Protein AF-F5VGA5-F1 (afdb_monomer_lite)

Secondary structure (DSSP, 8-state):
-HHHHHTTBSEEEEE--TT--HHHHHHHH-B-SSSBTEEETTTSPPSPSSTT---EEEE---TTS--B-PPP------------------HHHHHHHHHHH--TTT--HHHHHHHHHHHHHHH-GGGGTT-HHHHHHHHTTTS-B-----GGGBPTT--HHHHHHHHHHH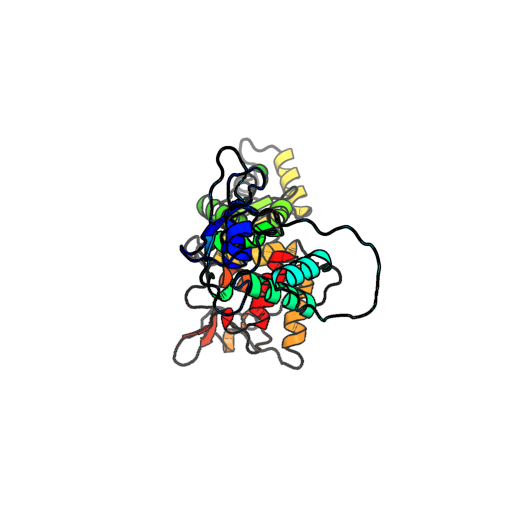TTSBHHHHHTTSSSEEEEEE-SS--EEESS-B-TTS-B---TTTEETTEEPTT--HHHHHHHHHHHHTT-EEEEEE-SS-TTHHHHHHHHHHHHH-HHHHHHHHHHHHHHTTT---EEHHHHSTTS---TT-EE--TT-S-GGGGB--SS--SHHHHHHHHHHS-TT-EEEEESSSEEEE-GGG-HHHHHHHHHHHHH-

Organism: NCBI:txid1029822

pLDDT: mean 89.36, std 14.08, range [27.09, 98.88]

Sequence (369 aa):
MNSLKRNGYDFCKWYKEPSACHDCALIGNQDNGWGKGIYKVKDVPTIPVHPNCRCAVGAYWVDKKNNLYETPNYNEQSEESGRVKKVQENNTAKLNRLFNSLNIKTAKVDDIIELGNAFNKEYNIRDNLEDKSYISNALSKYRDVGEDILEKSWAKGSNRQIKNDLKQAFSHYPKEWSEYLDDEYMLAGKDKDRGFYMRWYATPNGNTKTPTWLVRGNRLREGVTMDQYNKFGEDLHNGKYNSVYSTGKRKTTVWHEIGHFVEEHNKDTLRISKEFVSRRTKGEREVRLNEIFPGFGYKDNDVTLKDDFISPYIGKQYSDASEVLSIGLESIFEPGEGQLKSISKEYNFVKITEDEEYFNLILGILLKG

Foldseek 3Di:
DVVCLVVFFQKKFKAADPPHDPVSVCCQQDDPPQHGRMDGPVPRDDPPPDPPGPIDMGGDDGPPDDGGDDDDDPDDDDDDDDDDDPPPQDLVNQLVVLLVPDDLLPDALVSLLSNLVSLCVVLVLVVVFQVLVSQLVSLVVQAPAAAFQDPVQADPPADPLQSVLRRVLRRSAGPVLSCLSVQAHEHHAEDQPDKAKDLADADNVRDDDDDPCQDDPPHGDPPHDPVNVVVNVVCRVVSRYMYIYDNSPDSLRSQLRSQQSSCLSDVSLQVSLVSVLCVQLPPADWDFPCVFVPPPPGDRPQIASQGQAQASQQRTDDPRGGSLQSLLRSLRNVVDQADFHGDDVHTDHDGNVVVSSSNSSNSSVSNHD

Structure (mmCIF, N/CA/C/O backbone):
data_AF-F5VGA5-F1
#
_entry.id   AF-F5VGA5-F1
#
loop_
_atom_site.group_PDB
_atom_site.id
_atom_site.type_symbol
_atom_site.label_atom_id
_atom_site.label_alt_id
_atom_site.label_comp_id
_atom_site.label_asym_id
_atom_site.label_entity_id
_atom_site.label_seq_id
_atom_site.pdbx_PDB_ins_code
_atom_site.Cartn_x
_atom_site.Cartn_y
_atom_site.Cartn_z
_atom_site.occupancy
_atom_site.B_iso_or_equiv
_atom_site.auth_seq_id
_atom_site.auth_comp_id
_atom_site.auth_asym_id
_atom_site.auth_atom_id
_atom_site.pdbx_PDB_model_num
ATOM 1 N N . MET A 1 1 ? -13.212 28.436 29.522 1.00 69.81 1 MET A N 1
ATOM 2 C CA . MET A 1 1 ? -11.854 28.624 28.947 1.00 69.81 1 MET A CA 1
ATOM 3 C C . MET A 1 1 ? -11.493 27.604 27.878 1.00 69.81 1 MET A C 1
ATOM 5 O O . MET A 1 1 ? -10.856 27.989 26.911 1.00 69.81 1 MET A O 1
ATOM 9 N N . ASN A 1 2 ? -11.924 26.340 27.987 1.00 68.12 2 ASN A N 1
ATOM 10 C CA . ASN A 1 2 ? -11.598 25.296 27.001 1.00 68.12 2 ASN A CA 1
ATOM 11 C C . ASN A 1 2 ? -11.986 25.645 25.553 1.00 68.12 2 ASN A C 1
ATOM 13 O O . ASN A 1 2 ? -11.272 25.261 24.639 1.00 68.12 2 ASN A O 1
ATOM 17 N N . SER A 1 3 ? -13.063 26.415 25.344 1.00 73.00 3 SER A N 1
ATOM 18 C CA . SER A 1 3 ? -13.423 26.927 24.013 1.00 73.00 3 SER A CA 1
ATOM 19 C C . SER A 1 3 ? -12.360 27.881 23.443 1.00 73.00 3 SER A C 1
ATOM 21 O O . SER A 1 3 ? -11.989 27.756 22.285 1.00 73.00 3 SER A O 1
ATOM 23 N N . LEU A 1 4 ? -11.790 28.777 24.257 1.00 79.81 4 LEU A N 1
ATOM 24 C CA . LEU A 1 4 ? -10.742 29.706 23.811 1.00 79.81 4 LEU A CA 1
ATOM 25 C C . LEU A 1 4 ? -9.443 28.967 23.472 1.00 79.81 4 LEU A C 1
ATOM 27 O O . LEU A 1 4 ? -8.867 29.217 22.419 1.00 79.81 4 LEU A O 1
ATOM 31 N N . LYS A 1 5 ? -9.054 27.989 24.305 1.00 77.38 5 LYS A N 1
ATOM 32 C CA . LYS A 1 5 ? -7.893 27.118 24.046 1.00 77.38 5 LYS A CA 1
ATOM 33 C C . LYS A 1 5 ? -8.068 26.290 22.770 1.00 77.38 5 LYS A C 1
ATOM 35 O O . LYS A 1 5 ? -7.152 26.214 21.965 1.00 77.38 5 LYS A O 1
ATOM 40 N N . ARG A 1 6 ? -9.257 25.708 22.560 1.00 71.25 6 ARG A N 1
ATOM 41 C CA . ARG A 1 6 ? -9.591 24.926 21.355 1.00 71.25 6 ARG A CA 1
ATOM 42 C C . ARG A 1 6 ? -9.527 25.763 20.079 1.00 71.25 6 ARG A C 1
ATOM 44 O O . ARG A 1 6 ? -9.135 25.247 19.045 1.00 71.25 6 ARG A O 1
ATOM 51 N N . ASN A 1 7 ? -9.896 27.039 20.166 1.00 73.12 7 ASN A N 1
ATOM 52 C CA . ASN A 1 7 ? -9.818 27.981 19.051 1.00 73.12 7 ASN A CA 1
ATOM 53 C C . ASN A 1 7 ? -8.461 28.712 18.974 1.00 73.12 7 ASN A C 1
ATOM 55 O O . ASN A 1 7 ? -8.329 29.673 18.226 1.00 73.12 7 ASN A O 1
ATOM 59 N N . GLY A 1 8 ? -7.460 28.273 19.746 1.00 81.12 8 GLY A N 1
ATOM 60 C CA . GLY A 1 8 ? -6.080 28.741 19.637 1.00 81.12 8 GLY A CA 1
ATOM 61 C C . GLY A 1 8 ? -5.767 30.100 20.264 1.00 81.12 8 GLY A C 1
ATOM 62 O O . GLY A 1 8 ? -4.688 30.610 20.005 1.00 81.12 8 GLY A O 1
ATOM 63 N N . TYR A 1 9 ? -6.631 30.694 21.091 1.00 84.38 9 TYR A N 1
ATOM 64 C CA . TYR A 1 9 ? -6.360 32.004 21.708 1.00 84.38 9 TYR A CA 1
ATOM 65 C C . TYR A 1 9 ? -5.541 31.884 23.008 1.00 84.38 9 TYR A C 1
ATOM 67 O O . TYR A 1 9 ? -5.962 31.191 23.936 1.00 84.38 9 TYR A O 1
ATOM 75 N N . ASP A 1 10 ? -4.413 32.601 23.111 1.00 88.44 10 ASP A N 1
ATOM 76 C CA . ASP A 1 10 ? -3.596 32.710 24.339 1.00 88.44 10 ASP A CA 1
ATOM 77 C C . ASP A 1 10 ? -4.092 33.812 25.279 1.00 88.44 10 ASP A C 1
ATOM 79 O O . ASP A 1 10 ? -3.916 33.703 26.490 1.00 88.44 10 ASP A O 1
ATOM 83 N N . PHE A 1 11 ? -4.764 34.844 24.756 1.00 91.31 11 PHE A N 1
ATOM 84 C CA . PHE A 1 11 ? -5.272 35.974 25.538 1.00 91.31 11 PHE A CA 1
ATOM 85 C C . PHE A 1 11 ? -6.797 36.058 25.546 1.00 91.31 11 PHE A C 1
ATOM 87 O O . PHE A 1 11 ? -7.498 35.712 24.592 1.00 91.31 11 PHE A O 1
ATOM 94 N N . CYS A 1 12 ? -7.320 36.554 26.661 1.00 92.00 12 CYS A N 1
ATOM 95 C CA . CYS A 1 12 ? -8.739 36.786 26.858 1.00 92.00 12 CYS A CA 1
ATOM 96 C C . CYS A 1 12 ? -8.985 38.039 27.697 1.00 92.00 12 CYS A C 1
ATOM 98 O O . CYS A 1 12 ? -8.113 38.483 28.448 1.00 92.00 12 CYS A O 1
ATOM 100 N N . LYS A 1 13 ? -10.185 38.606 27.564 1.00 93.50 13 LYS A N 1
ATOM 101 C CA . LYS A 1 13 ? -10.625 39.775 28.322 1.00 93.50 13 LYS A CA 1
ATOM 102 C C . LYS A 1 13 ? -11.820 39.437 29.195 1.00 93.50 13 LYS A C 1
ATOM 104 O O . LYS A 1 13 ? -12.773 38.798 28.746 1.00 93.50 13 LYS A O 1
ATOM 109 N N . TRP A 1 14 ? -11.754 39.904 30.434 1.00 93.12 14 TRP A N 1
ATOM 110 C CA . TRP A 1 14 ? -12.836 39.864 31.398 1.00 93.12 14 TRP A CA 1
ATOM 111 C C . TRP A 1 14 ? -13.812 41.016 31.157 1.00 93.12 14 TRP A C 1
ATOM 113 O O . TRP A 1 14 ? -13.453 42.193 31.233 1.00 93.12 14 TRP A O 1
ATOM 123 N N . TYR A 1 15 ? -15.069 40.673 30.909 1.00 91.06 15 TYR A N 1
ATOM 124 C CA . TYR A 1 15 ? -16.178 41.605 30.774 1.00 91.06 15 TYR A CA 1
ATOM 125 C C . TYR A 1 15 ? -17.013 41.545 32.048 1.00 91.06 15 TYR A C 1
ATOM 127 O O . TYR A 1 15 ? -17.774 40.601 32.272 1.00 91.06 15 TYR A O 1
ATOM 135 N N . LYS A 1 16 ? -16.839 42.557 32.900 1.00 88.19 16 LYS A N 1
ATOM 136 C CA . LYS A 1 16 ? -17.641 42.721 34.113 1.00 88.19 16 LYS A CA 1
ATOM 137 C C . LYS A 1 16 ? -19.013 43.296 33.769 1.00 88.19 16 LYS A C 1
ATOM 139 O O . LYS A 1 16 ? -19.119 44.178 32.917 1.00 88.19 16 LYS A O 1
ATOM 144 N N . GLU A 1 17 ? -20.051 42.818 34.443 1.00 83.00 17 GLU A N 1
ATOM 145 C CA . GLU A 1 17 ? -21.368 43.450 34.354 1.00 83.00 17 GLU A CA 1
ATOM 146 C C . GLU A 1 17 ? -21.352 44.845 35.020 1.00 83.00 17 GLU A C 1
ATOM 148 O O . GLU A 1 17 ? -20.508 45.098 35.887 1.00 83.00 17 GLU A O 1
ATOM 153 N N . PRO A 1 18 ? -22.260 45.770 34.653 1.00 79.25 18 PRO A N 1
ATOM 154 C CA . PRO A 1 18 ? -22.270 47.130 35.204 1.00 79.25 18 PRO A CA 1
ATOM 155 C C . PRO A 1 18 ? -22.357 47.196 36.737 1.00 79.25 18 PRO A C 1
ATOM 157 O O . PRO A 1 18 ? -21.743 48.067 37.346 1.00 79.25 18 PRO A O 1
ATOM 160 N N . SER A 1 19 ? -23.075 46.258 37.359 1.00 83.00 19 SER A N 1
ATOM 161 C CA . SER A 1 19 ? -23.244 46.134 38.812 1.00 83.00 19 SER A CA 1
ATOM 162 C C . SER A 1 19 ? -22.371 45.032 39.423 1.00 83.00 19 SER A C 1
ATOM 164 O O . SER A 1 19 ? -22.775 44.408 40.404 1.00 83.00 19 SER A O 1
ATOM 166 N N . ALA A 1 20 ? -21.216 44.736 38.818 1.00 83.88 20 ALA A N 1
ATOM 167 C CA . ALA A 1 20 ? -20.336 43.671 39.288 1.00 83.88 20 ALA A CA 1
ATOM 168 C C . ALA A 1 20 ? -20.007 43.832 40.780 1.00 83.88 20 ALA A C 1
ATOM 170 O O . ALA A 1 20 ? -19.732 44.938 41.253 1.00 83.88 20 ALA A O 1
ATOM 171 N N . CYS A 1 21 ? -20.010 42.713 41.508 1.00 86.31 21 CYS A N 1
ATOM 172 C CA . CYS A 1 21 ? -19.594 42.685 42.907 1.00 86.31 21 CYS A CA 1
ATOM 173 C C . CYS A 1 21 ? -18.140 43.158 43.058 1.00 86.31 21 CYS A C 1
ATOM 175 O O . CYS A 1 21 ? -17.390 43.233 42.079 1.00 86.31 21 CYS A O 1
ATOM 177 N N . HIS A 1 22 ? -17.729 43.435 44.296 1.00 85.25 22 HIS A N 1
ATOM 178 C CA . HIS A 1 22 ? -16.374 43.895 44.593 1.00 85.25 22 HIS A CA 1
ATOM 179 C C . HIS A 1 22 ? -15.299 42.986 43.966 1.00 85.25 22 HIS A C 1
ATOM 181 O O . HIS A 1 22 ? -14.430 43.478 43.250 1.00 85.25 22 HIS A O 1
ATOM 187 N N . ASP A 1 23 ? -15.430 41.666 44.111 1.00 83.94 23 ASP A N 1
ATOM 188 C CA . ASP A 1 23 ? -14.446 40.697 43.614 1.00 83.94 23 ASP A CA 1
ATOM 189 C C . ASP A 1 23 ? -14.368 40.667 42.079 1.00 83.94 23 ASP A C 1
ATOM 191 O O . ASP A 1 23 ? -13.286 40.731 41.493 1.00 83.94 23 ASP A O 1
ATOM 195 N N . CYS A 1 24 ? -15.514 40.653 41.391 1.00 88.31 24 CYS A N 1
ATOM 196 C CA . CYS A 1 24 ? -15.556 40.702 39.926 1.00 88.31 24 CYS A CA 1
ATOM 197 C C . CYS A 1 24 ? -15.063 42.048 39.376 1.00 88.31 24 CYS A C 1
ATOM 199 O O . CYS A 1 24 ? -14.487 42.104 38.284 1.00 88.31 24 CYS A O 1
ATOM 201 N N . ALA A 1 25 ? -15.282 43.139 40.114 1.00 87.38 25 ALA A N 1
ATOM 202 C CA . ALA A 1 25 ? -14.761 44.450 39.764 1.00 87.38 25 ALA A CA 1
ATOM 203 C C . ALA A 1 25 ? -13.235 44.507 39.911 1.00 87.38 25 ALA A C 1
ATOM 205 O O . ALA A 1 25 ? -12.591 45.117 39.055 1.00 87.38 25 ALA A O 1
ATOM 206 N N . LEU A 1 26 ? -12.660 43.855 40.929 1.00 86.94 26 LEU A N 1
ATOM 207 C CA . LEU A 1 26 ? -11.209 43.722 41.083 1.00 86.94 26 LEU A CA 1
ATOM 208 C C . LEU A 1 26 ? -10.601 42.966 39.897 1.00 86.94 26 LEU A C 1
ATOM 210 O O . LEU A 1 26 ? -9.703 43.499 39.250 1.00 86.94 26 LEU A O 1
ATOM 214 N N . ILE A 1 27 ? -11.158 41.806 39.533 1.00 89.38 27 ILE A N 1
ATOM 215 C CA . ILE A 1 27 ? -10.699 41.005 38.382 1.00 89.38 27 ILE A CA 1
ATOM 216 C C . ILE A 1 27 ? -10.791 41.817 37.078 1.00 89.38 27 ILE A C 1
ATOM 218 O O . ILE A 1 27 ? -9.830 41.933 36.322 1.00 89.38 27 ILE A O 1
ATOM 222 N N . GLY A 1 28 ? -11.936 42.451 36.812 1.00 88.31 28 GLY A N 1
ATOM 223 C CA . GLY A 1 28 ? -12.126 43.227 35.582 1.00 88.31 28 GLY A CA 1
ATOM 224 C C . GLY A 1 28 ? -11.276 44.501 35.488 1.00 88.31 28 GLY A C 1
ATOM 225 O O . GLY A 1 28 ? -11.096 45.028 34.391 1.00 88.31 28 GLY A O 1
ATOM 226 N N . ASN A 1 29 ? -10.774 45.019 36.613 1.00 88.06 29 ASN A N 1
ATOM 227 C CA . ASN A 1 29 ? -9.953 46.232 36.659 1.00 88.06 29 ASN A CA 1
ATOM 228 C C . ASN A 1 29 ? -8.453 45.955 36.805 1.00 88.06 29 ASN A C 1
ATOM 230 O O . ASN A 1 29 ? -7.665 46.884 36.611 1.00 88.06 29 ASN A O 1
ATOM 234 N N . GLN A 1 30 ? -8.065 44.728 37.152 1.00 87.94 30 GLN A N 1
ATOM 235 C CA . GLN A 1 30 ? -6.672 44.340 37.318 1.00 87.94 30 GLN A CA 1
ATOM 236 C C . GLN A 1 30 ? -5.923 44.475 35.990 1.00 87.94 30 GLN A C 1
ATOM 238 O O . GLN A 1 30 ? -6.395 44.017 34.951 1.00 87.94 30 GLN A O 1
ATOM 243 N N . ASP A 1 31 ? -4.754 45.109 36.022 1.00 89.25 31 ASP A N 1
ATOM 244 C CA . ASP A 1 31 ? -3.855 45.179 34.874 1.00 89.25 31 ASP A CA 1
ATOM 245 C C . ASP A 1 31 ? -2.692 44.210 35.087 1.00 89.25 31 ASP A C 1
ATOM 247 O O . ASP A 1 31 ? -1.883 44.388 35.996 1.00 89.25 31 ASP A O 1
ATOM 251 N N . ASN A 1 32 ? -2.628 43.173 34.254 1.00 82.06 32 ASN A N 1
ATOM 252 C CA . ASN A 1 32 ? -1.577 42.154 34.302 1.00 82.06 32 ASN A CA 1
ATOM 253 C C . ASN A 1 32 ? -0.410 42.466 33.347 1.00 82.06 32 ASN A C 1
ATOM 255 O O . ASN A 1 32 ? 0.352 41.571 32.989 1.00 82.06 32 ASN A O 1
ATOM 259 N N . GLY A 1 33 ? -0.285 43.718 32.893 1.00 83.81 33 GLY A N 1
ATOM 260 C CA . GLY A 1 33 ? 0.738 44.155 31.937 1.00 83.81 33 GLY A CA 1
ATOM 261 C C . GLY A 1 33 ? 0.290 44.105 30.472 1.00 83.81 33 GLY A C 1
ATOM 262 O O . GLY A 1 33 ? 1.088 44.386 29.578 1.00 83.81 33 GLY A O 1
ATOM 263 N N . TRP A 1 34 ? -0.980 43.774 30.221 1.00 87.88 34 TRP A N 1
ATOM 264 C CA . TRP A 1 34 ? -1.597 43.750 28.885 1.00 87.88 34 TRP A CA 1
ATOM 265 C C . TRP A 1 34 ? -2.829 44.655 28.785 1.00 87.88 34 TRP A C 1
ATOM 267 O O . TRP A 1 34 ? -3.490 44.671 27.749 1.00 87.88 34 TRP A O 1
ATOM 277 N N . GLY A 1 35 ? -3.127 45.416 29.842 1.00 88.44 35 GLY A N 1
ATOM 278 C CA . GLY A 1 35 ? -4.301 46.267 29.975 1.00 88.44 35 GLY A CA 1
ATOM 279 C C . GLY A 1 35 ? -5.332 45.703 30.954 1.00 88.44 35 GLY A C 1
ATOM 280 O O . GLY A 1 35 ? -5.322 44.527 31.327 1.00 88.44 35 GLY A O 1
ATOM 281 N N . LYS A 1 36 ? -6.257 46.572 31.373 1.00 89.88 36 LYS A N 1
ATOM 282 C CA . LYS A 1 36 ? -7.272 46.255 32.388 1.00 89.88 36 LYS A CA 1
ATOM 283 C C . LYS A 1 36 ? -8.166 45.085 31.970 1.00 89.88 36 LYS A C 1
ATOM 285 O O . LYS A 1 36 ? -8.811 45.129 30.916 1.00 89.88 36 LYS A O 1
ATOM 290 N N . GLY A 1 37 ? -8.226 44.076 32.833 1.00 89.75 37 GLY A N 1
ATOM 291 C CA . GLY A 1 37 ? -9.044 42.881 32.677 1.00 89.75 37 GLY A CA 1
ATOM 292 C C . GLY A 1 37 ? -8.537 41.918 31.605 1.00 89.75 37 GLY A C 1
ATOM 293 O O . GLY A 1 37 ? -9.310 41.070 31.165 1.00 89.75 37 GLY A O 1
ATOM 294 N N . ILE A 1 38 ? -7.289 42.049 31.142 1.00 92.38 38 ILE A N 1
ATOM 295 C CA . ILE A 1 38 ? -6.700 41.165 30.127 1.00 92.38 38 ILE A CA 1
ATOM 296 C C . ILE A 1 38 ? -5.799 40.133 30.808 1.00 92.38 38 ILE A C 1
ATOM 298 O O . ILE A 1 38 ? -4.945 40.462 31.634 1.00 92.38 38 ILE A O 1
ATOM 302 N N . TYR A 1 39 ? -6.007 38.868 30.454 1.00 91.25 39 TYR A N 1
ATOM 303 C CA . TYR A 1 39 ? -5.352 37.707 31.052 1.00 91.25 39 TYR A CA 1
ATOM 304 C C . TYR A 1 39 ? -4.892 36.741 29.962 1.00 91.25 39 TYR A C 1
ATOM 306 O O . TYR A 1 39 ? -5.543 36.614 28.919 1.00 91.25 39 TYR A O 1
ATOM 314 N N . LYS A 1 40 ? -3.835 35.972 30.239 1.00 89.94 40 LYS A N 1
ATOM 315 C CA . LYS A 1 40 ? -3.619 34.724 29.504 1.00 89.94 40 LYS A CA 1
ATOM 316 C C . LYS A 1 40 ? -4.749 33.744 29.824 1.00 89.94 40 LYS A C 1
ATOM 318 O O . LYS A 1 40 ? -5.204 33.662 30.964 1.00 89.94 40 LYS A O 1
ATOM 323 N N . VAL A 1 41 ? -5.175 32.948 28.846 1.00 87.50 41 VAL A N 1
ATOM 324 C CA . VAL A 1 41 ? -6.298 31.999 28.979 1.00 87.50 41 VAL A CA 1
ATOM 325 C C . VAL A 1 41 ? -6.055 30.948 30.072 1.00 87.50 41 VAL A C 1
ATOM 327 O O . VAL A 1 41 ? -7.009 30.376 30.599 1.00 87.50 41 VAL A O 1
ATOM 330 N N . LYS A 1 42 ? -4.793 30.687 30.432 1.00 83.31 42 LYS A N 1
ATOM 331 C CA . LYS A 1 42 ? -4.428 29.804 31.550 1.00 83.31 42 LYS A CA 1
ATOM 332 C C . LYS A 1 42 ? -4.575 30.441 32.942 1.00 83.31 42 LYS A C 1
ATOM 334 O O . LYS A 1 42 ? -4.779 29.694 33.889 1.00 83.31 42 LYS A O 1
ATOM 339 N N . ASP A 1 43 ? -4.505 31.768 33.041 1.00 85.38 43 ASP A N 1
ATOM 340 C CA . ASP A 1 43 ? -4.401 32.498 34.314 1.00 85.38 43 ASP A CA 1
ATOM 341 C C . ASP A 1 43 ? -5.704 33.237 34.681 1.00 85.38 43 ASP A C 1
ATOM 343 O O . ASP A 1 43 ? -5.844 33.755 35.787 1.00 85.38 43 ASP A O 1
ATOM 347 N N . VAL A 1 44 ? -6.672 33.308 33.759 1.00 88.50 44 VAL A N 1
ATOM 348 C CA . VAL A 1 44 ? -7.964 33.966 33.999 1.00 88.50 44 VAL A CA 1
ATOM 349 C C . VAL A 1 44 ? -8.820 33.186 35.018 1.00 88.50 44 VAL A C 1
ATOM 351 O O . VAL A 1 44 ? -8.920 31.960 34.922 1.00 88.50 44 VAL A O 1
ATOM 354 N N . PRO A 1 45 ? -9.496 33.862 35.970 1.00 86.31 45 PRO A N 1
ATOM 355 C CA . PRO A 1 45 ? -10.418 33.212 36.904 1.00 86.31 45 PRO A CA 1
ATOM 356 C C . PRO A 1 45 ? -11.593 32.509 36.213 1.00 86.31 45 PRO A C 1
ATOM 358 O O . PRO A 1 45 ? -12.087 32.952 35.175 1.00 86.31 45 PRO A O 1
ATOM 361 N N . THR A 1 46 ? -12.074 31.404 36.791 1.00 83.12 46 THR A N 1
ATOM 362 C CA . THR A 1 46 ? -13.175 30.620 36.200 1.00 83.12 46 THR A CA 1
ATOM 363 C C . THR A 1 46 ? -14.531 31.257 36.475 1.00 83.12 46 THR A C 1
ATOM 365 O O . THR A 1 46 ? -14.823 31.640 37.600 1.00 83.12 46 THR A O 1
ATOM 368 N N . ILE A 1 47 ? -15.364 31.362 35.434 1.00 81.75 47 ILE A N 1
ATOM 369 C CA . ILE A 1 47 ? -16.750 31.833 35.536 1.00 81.75 47 ILE A CA 1
ATOM 370 C C . ILE A 1 47 ? -17.690 30.627 35.693 1.00 81.75 47 ILE A C 1
ATOM 372 O O . ILE A 1 47 ? -17.516 29.652 34.955 1.00 81.75 47 ILE A O 1
ATOM 376 N N . PRO A 1 48 ? -18.702 30.691 36.583 1.00 84.00 48 PRO A N 1
ATOM 377 C CA . PRO A 1 48 ? -19.001 31.803 37.496 1.00 84.00 48 PRO A CA 1
ATOM 378 C C . PRO A 1 48 ? -18.068 31.835 38.724 1.00 84.00 48 PRO A C 1
ATOM 380 O O . PRO A 1 48 ? -17.773 30.791 39.294 1.00 84.00 48 PRO A O 1
ATOM 383 N N . VAL A 1 49 ? -17.641 33.033 39.156 1.00 83.44 49 VAL A N 1
ATOM 384 C CA . VAL A 1 49 ? -16.776 33.218 40.353 1.00 83.44 49 VAL A CA 1
ATOM 385 C C . VAL A 1 49 ? -17.563 33.056 41.655 1.00 83.44 49 VAL A C 1
ATOM 387 O O . VAL A 1 49 ? -17.032 32.613 42.666 1.00 83.44 49 VAL A O 1
ATOM 390 N N . HIS A 1 50 ? -18.849 33.393 41.626 1.00 78.88 50 HIS A N 1
ATOM 391 C CA . HIS A 1 50 ? -19.784 33.248 42.736 1.00 78.88 50 HIS A CA 1
ATOM 392 C C . HIS A 1 50 ? -21.180 32.917 42.187 1.00 78.88 50 HIS A C 1
ATOM 394 O O . HIS A 1 50 ? -21.449 33.167 41.002 1.00 78.88 50 HIS A O 1
ATOM 400 N N . PRO A 1 51 ? -22.099 32.390 43.017 1.00 77.62 51 PRO A N 1
ATOM 401 C CA . PRO A 1 51 ? -23.498 32.233 42.630 1.00 77.62 51 PRO A CA 1
ATOM 402 C C . PRO A 1 51 ? -24.057 33.557 42.080 1.00 77.62 51 PRO A C 1
ATOM 404 O O . PRO A 1 51 ? -23.780 34.626 42.623 1.00 77.62 51 PRO A O 1
ATOM 407 N N . ASN A 1 52 ? -24.799 33.493 40.972 1.00 80.31 52 ASN A N 1
ATOM 408 C CA . ASN A 1 52 ? -25.348 34.639 40.224 1.00 80.31 52 ASN A CA 1
ATOM 409 C C . ASN A 1 52 ? -24.341 35.552 39.491 1.00 80.31 52 ASN A C 1
ATOM 411 O O . ASN A 1 52 ? -24.745 36.605 39.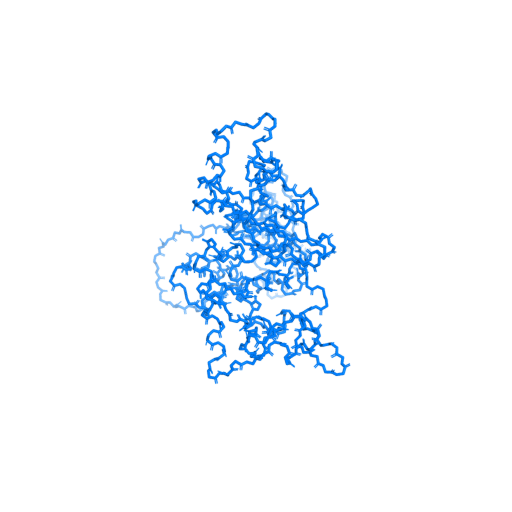004 1.00 80.31 52 ASN A O 1
ATOM 415 N N . CYS A 1 53 ? -23.063 35.177 39.357 1.00 84.25 53 CYS A N 1
ATOM 416 C CA . CYS A 1 53 ? -22.113 35.933 38.532 1.00 84.25 53 CYS A CA 1
ATOM 417 C C . CYS A 1 53 ? -22.544 35.940 37.053 1.00 84.25 53 CYS A C 1
ATOM 419 O O . CYS A 1 53 ? -22.665 34.874 36.444 1.00 84.25 53 CYS A O 1
ATOM 421 N N . ARG A 1 54 ? -22.734 37.130 36.464 1.00 85.38 54 ARG A N 1
ATOM 422 C CA . ARG A 1 54 ? -23.045 37.305 35.028 1.00 85.38 54 ARG A CA 1
ATOM 423 C C . ARG A 1 54 ? -21.902 37.928 34.223 1.00 85.38 54 ARG A C 1
ATOM 425 O O . ARG A 1 54 ? -22.114 38.412 33.114 1.00 85.38 54 ARG A O 1
ATOM 432 N N . CYS A 1 55 ? -20.690 37.936 34.774 1.00 89.06 55 CYS A N 1
ATOM 433 C CA . CYS A 1 55 ? -19.509 38.347 34.021 1.00 89.06 55 CYS A CA 1
ATOM 434 C C . CYS A 1 55 ? -19.222 37.348 32.886 1.00 89.06 55 CYS A C 1
ATOM 436 O O . CYS A 1 55 ? -19.666 36.199 32.924 1.00 89.06 55 CYS A O 1
ATOM 438 N N . ALA A 1 56 ? -18.454 37.774 31.885 1.00 89.69 56 ALA A N 1
ATOM 439 C CA . ALA A 1 56 ? -18.075 36.938 30.749 1.00 89.69 56 ALA A CA 1
ATOM 440 C C . ALA A 1 56 ? -16.575 37.033 30.451 1.00 89.69 56 ALA A C 1
ATOM 442 O O . ALA A 1 56 ? -15.928 38.030 30.763 1.00 89.69 56 ALA A O 1
ATOM 443 N N . VAL A 1 57 ? -16.026 36.002 29.803 1.00 91.75 57 VAL A N 1
ATOM 444 C CA . VAL A 1 57 ? -14.660 36.015 29.260 1.00 91.75 57 VAL A CA 1
ATOM 445 C C . VAL A 1 57 ? -14.730 35.802 27.755 1.00 91.75 57 VAL A C 1
ATOM 447 O O . VAL A 1 57 ? -15.311 34.815 27.301 1.00 91.75 57 VAL A O 1
ATOM 450 N N . GLY A 1 58 ? -14.123 36.709 26.992 1.00 88.88 58 GLY A N 1
ATOM 451 C CA . GLY A 1 58 ? -14.033 36.630 25.532 1.00 88.88 58 GLY A CA 1
ATOM 452 C C . GLY A 1 58 ? -12.589 36.561 25.044 1.00 88.88 58 GLY A C 1
ATOM 453 O O . GLY A 1 58 ? -11.676 36.974 25.760 1.00 88.88 58 GLY A O 1
ATOM 454 N N . ALA A 1 59 ? -12.383 36.044 23.830 1.00 90.88 59 ALA A N 1
ATOM 455 C CA . ALA A 1 59 ? -11.087 36.110 23.153 1.00 90.88 59 ALA A CA 1
ATOM 456 C C . ALA A 1 59 ? -10.633 37.571 23.030 1.00 90.88 59 ALA A C 1
ATOM 458 O O . ALA A 1 59 ? -11.456 38.456 22.785 1.00 90.88 59 ALA A O 1
ATOM 459 N N . TYR A 1 60 ? -9.339 37.827 23.205 1.00 89.94 60 TYR A N 1
ATOM 460 C CA . TYR A 1 60 ? -8.790 39.173 23.080 1.00 89.94 60 TYR A CA 1
ATOM 461 C C . TYR A 1 60 ? -7.466 39.148 22.327 1.00 89.94 60 TYR A C 1
ATOM 463 O O . TYR A 1 60 ? -6.670 38.233 22.509 1.00 89.94 60 TYR A O 1
ATOM 471 N N . TRP A 1 61 ? -7.246 40.159 21.490 1.00 87.19 61 TRP A N 1
ATOM 472 C CA . TRP A 1 61 ? -6.024 40.310 20.711 1.00 87.19 61 TRP A CA 1
ATOM 473 C C . TRP A 1 61 ? -5.129 41.371 21.343 1.00 87.19 61 TRP A C 1
ATOM 475 O O . TRP A 1 61 ? -5.563 42.503 21.558 1.00 87.19 61 TRP A O 1
ATOM 485 N N . VAL A 1 62 ? -3.884 41.006 21.646 1.00 86.12 62 VAL A N 1
ATOM 486 C CA . VAL A 1 62 ? -2.865 41.926 22.156 1.00 86.12 62 VAL A CA 1
ATOM 487 C C . VAL A 1 62 ? -1.878 42.235 21.037 1.00 86.12 62 VAL A C 1
ATOM 489 O O . VAL A 1 62 ? -1.214 41.340 20.505 1.00 86.12 62 VAL A O 1
ATOM 492 N N . ASP A 1 63 ? -1.769 43.513 20.681 1.00 80.44 63 ASP A N 1
ATOM 493 C CA . ASP A 1 63 ? -0.862 43.964 19.628 1.00 80.44 63 ASP A CA 1
ATOM 494 C C . ASP A 1 63 ? 0.601 43.663 19.973 1.00 80.44 63 ASP A C 1
ATOM 496 O O . ASP A 1 63 ? 1.041 43.796 21.118 1.00 80.44 63 ASP A O 1
ATOM 500 N N . LYS A 1 64 ? 1.382 43.293 18.949 1.00 79.12 64 LYS A N 1
ATOM 501 C CA . LYS A 1 64 ? 2.827 43.009 19.055 1.00 79.12 64 LYS A CA 1
ATOM 502 C C . LYS A 1 64 ? 3.178 41.852 20.014 1.00 79.12 64 LYS A C 1
ATOM 504 O O . LYS A 1 64 ? 4.294 41.804 20.537 1.00 79.12 64 LYS A O 1
ATOM 509 N N . LYS A 1 65 ? 2.253 40.911 20.245 1.00 79.06 65 LYS A N 1
ATOM 510 C CA . LYS A 1 65 ? 2.460 39.668 21.017 1.00 79.06 65 LYS A CA 1
ATOM 511 C C . LYS A 1 65 ? 2.015 38.434 20.223 1.00 79.06 65 LYS A C 1
ATOM 513 O O . LYS A 1 65 ? 1.208 38.548 19.305 1.00 79.06 65 LYS A O 1
ATOM 518 N N . ASN A 1 66 ? 2.542 37.257 20.584 1.00 72.62 66 ASN A N 1
ATOM 519 C CA . ASN A 1 66 ? 2.012 35.987 20.086 1.00 72.62 66 ASN A CA 1
ATOM 520 C C . ASN A 1 66 ? 0.668 35.716 20.777 1.00 72.62 66 ASN A C 1
ATOM 522 O O . ASN A 1 66 ? 0.630 35.596 21.997 1.00 72.62 66 ASN A O 1
ATOM 526 N N . ASN A 1 67 ? -0.419 35.669 20.008 1.00 80.94 67 ASN A N 1
ATOM 527 C CA . ASN A 1 67 ? -1.776 35.460 20.519 1.00 80.94 67 ASN A CA 1
ATOM 528 C C . ASN A 1 67 ? -2.219 33.990 20.437 1.00 80.94 67 ASN A C 1
ATOM 530 O O . ASN A 1 67 ? -3.371 33.699 20.759 1.00 80.94 67 ASN A O 1
ATOM 534 N N . LEU A 1 68 ? -1.332 33.086 20.002 1.00 77.44 68 LEU A N 1
ATOM 535 C CA . LEU A 1 68 ? -1.612 31.661 19.850 1.00 77.44 68 LEU A CA 1
ATOM 536 C C . LEU A 1 68 ? -1.283 30.880 21.126 1.00 77.44 68 LEU A C 1
ATOM 538 O O . LEU A 1 68 ? -0.213 31.053 21.705 1.00 77.44 68 LEU A O 1
ATOM 542 N N . TYR A 1 69 ? -2.207 30.026 21.569 1.00 67.12 69 TYR A N 1
ATOM 543 C CA . TYR A 1 69 ? -2.035 29.217 22.780 1.00 67.12 69 TYR A CA 1
ATOM 544 C C . TYR A 1 69 ? -0.980 28.119 22.569 1.00 67.12 69 TYR A C 1
ATOM 546 O O . TYR A 1 69 ? -1.233 27.132 21.880 1.00 67.12 69 TYR A O 1
ATOM 554 N N . GLU A 1 70 ? 0.190 28.274 23.187 1.00 56.53 70 GLU A N 1
ATOM 555 C CA . GLU A 1 70 ? 1.264 27.273 23.194 1.00 56.53 70 GLU A CA 1
ATOM 556 C C . GLU A 1 70 ? 1.018 26.248 24.319 1.00 56.53 70 GLU A C 1
ATOM 558 O O . GLU A 1 70 ? 0.914 26.604 25.496 1.00 56.53 70 GLU A O 1
ATOM 563 N N . THR A 1 71 ? 0.896 24.959 23.984 1.00 47.84 71 THR A N 1
ATOM 564 C CA . THR A 1 71 ? 0.747 23.888 24.984 1.00 47.84 71 THR A CA 1
ATOM 565 C C . THR A 1 71 ? 2.083 23.631 25.691 1.00 47.84 71 THR A C 1
ATOM 567 O O . THR A 1 71 ? 3.045 23.274 25.009 1.00 47.84 71 THR A O 1
ATOM 570 N N . PRO A 1 72 ? 2.178 23.761 27.031 1.00 36.81 72 PRO A N 1
ATOM 571 C CA . PRO A 1 72 ? 3.424 23.505 27.745 1.00 36.81 72 PRO A CA 1
ATOM 572 C C . PRO A 1 72 ? 3.837 22.031 27.656 1.00 36.81 72 PRO A C 1
ATOM 574 O O . PRO A 1 72 ? 3.044 21.132 27.938 1.00 36.81 72 PRO A O 1
ATOM 577 N N . ASN A 1 73 ? 5.097 21.8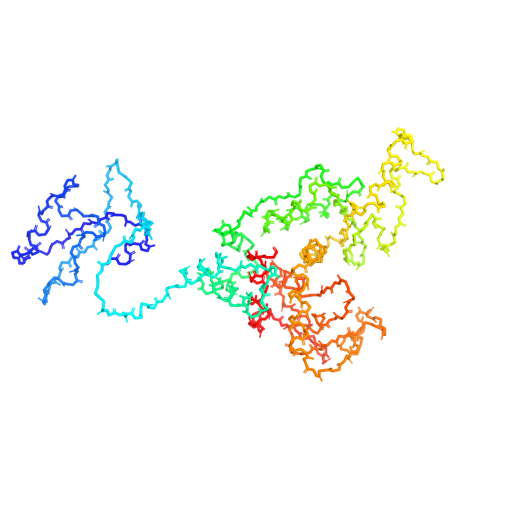17 27.287 1.00 32.34 73 ASN A N 1
ATOM 578 C CA . ASN A 1 73 ? 5.785 20.534 27.238 1.00 32.34 73 ASN A CA 1
ATOM 579 C C . ASN A 1 73 ? 6.050 20.061 28.684 1.00 32.34 73 ASN A C 1
ATOM 581 O O . ASN A 1 73 ? 6.942 20.580 29.351 1.00 32.34 73 ASN A O 1
ATOM 585 N N . TYR A 1 74 ? 5.229 19.150 29.213 1.00 30.69 74 TYR A N 1
ATOM 586 C CA . TYR A 1 74 ? 5.366 18.648 30.587 1.00 30.69 74 TYR A CA 1
ATOM 587 C C . TYR A 1 74 ? 6.411 17.525 30.651 1.00 30.69 74 TYR A C 1
ATOM 589 O O . TYR A 1 74 ? 6.071 16.347 30.665 1.00 30.69 74 TYR A O 1
ATOM 597 N N . ASN A 1 75 ? 7.682 17.912 30.723 1.00 32.72 75 ASN A N 1
ATOM 598 C CA . ASN A 1 75 ? 8.757 17.090 31.272 1.00 32.72 75 ASN A CA 1
ATOM 599 C C . ASN A 1 75 ? 9.404 17.871 32.419 1.00 32.72 75 ASN A C 1
ATOM 601 O O . ASN A 1 75 ? 10.335 18.627 32.186 1.00 32.72 75 ASN A O 1
ATOM 605 N N . GLU A 1 76 ? 8.901 17.695 33.639 1.00 28.97 76 GLU A N 1
ATOM 606 C CA . GLU A 1 76 ? 9.677 17.870 34.873 1.00 28.97 76 GLU A CA 1
ATOM 607 C C . GLU A 1 76 ? 8.913 17.197 36.023 1.00 28.97 76 GLU A C 1
ATOM 609 O O . GLU A 1 76 ? 7.775 17.543 36.340 1.00 28.97 76 GLU A O 1
ATOM 614 N N . GLN A 1 77 ? 9.521 16.150 36.582 1.00 33.00 77 GLN A N 1
ATOM 615 C CA . GLN A 1 77 ? 9.060 15.456 37.780 1.00 33.00 77 GLN A CA 1
ATOM 616 C C . GLN A 1 77 ? 9.462 16.259 39.021 1.00 33.00 77 GLN A C 1
ATOM 618 O O . GLN A 1 77 ? 10.625 16.630 39.146 1.00 33.00 77 GLN A O 1
ATOM 623 N N . SER A 1 78 ? 8.558 16.396 39.991 1.00 27.09 78 SER A N 1
ATOM 624 C CA . SER A 1 78 ? 8.913 16.215 41.403 1.00 27.09 78 SER A CA 1
ATOM 625 C C . SER A 1 78 ? 7.682 15.904 42.258 1.00 27.09 78 SER A C 1
ATOM 627 O O . SER A 1 78 ? 6.536 16.156 41.889 1.00 27.09 78 SER A O 1
ATOM 629 N N . GLU A 1 79 ? 7.969 15.205 43.346 1.00 34.47 79 GLU A N 1
ATOM 630 C CA . GLU A 1 79 ? 7.128 14.320 44.138 1.00 34.47 79 GLU A CA 1
ATOM 631 C C . GLU A 1 79 ? 6.244 15.072 45.145 1.00 34.47 79 GLU A C 1
ATOM 633 O O . GLU A 1 79 ? 6.736 15.963 45.821 1.00 34.47 79 GLU A O 1
ATOM 638 N N . GLU A 1 80 ? 4.978 14.663 45.315 1.00 28.20 80 GLU A N 1
ATOM 639 C CA . GLU A 1 80 ? 4.397 14.375 46.641 1.00 28.20 80 GLU A CA 1
ATOM 640 C C . GLU A 1 80 ? 2.950 13.846 46.562 1.00 28.20 80 GLU A C 1
ATOM 642 O O . GLU A 1 80 ? 2.091 14.363 45.853 1.00 28.20 80 GLU A O 1
ATOM 647 N N . SER A 1 81 ? 2.685 12.837 47.398 1.00 29.98 81 SER A N 1
ATOM 648 C CA . SER A 1 81 ? 1.384 12.474 47.977 1.00 29.98 81 SER A CA 1
ATOM 649 C C . SER A 1 81 ? 0.256 11.960 47.057 1.00 29.98 81 SER A C 1
ATOM 651 O O . SER A 1 81 ? -0.650 12.664 46.616 1.00 29.98 81 SER A O 1
ATOM 653 N N . GLY A 1 82 ? 0.233 10.633 46.896 1.00 38.72 82 GLY A N 1
ATOM 654 C CA . GLY A 1 82 ? -0.877 9.818 47.407 1.00 38.72 82 GLY A CA 1
ATOM 655 C C . GLY A 1 82 ? -2.315 10.222 47.058 1.00 38.72 82 GLY A C 1
ATOM 656 O O . GLY A 1 82 ? -3.098 10.526 47.953 1.00 38.72 82 GLY A O 1
ATOM 657 N N . ARG A 1 83 ? -2.703 10.112 45.781 1.00 30.30 83 ARG A N 1
ATOM 658 C CA . ARG A 1 83 ? -4.038 9.666 45.315 1.00 30.30 83 ARG A CA 1
ATOM 659 C C . ARG A 1 83 ? -4.027 9.622 43.789 1.00 30.30 83 ARG A C 1
ATOM 661 O O . ARG A 1 83 ? -4.151 10.651 43.132 1.00 30.30 83 ARG A O 1
ATOM 668 N N . VAL A 1 84 ? -3.901 8.423 43.216 1.00 29.77 84 VAL A N 1
ATOM 669 C CA . VAL A 1 84 ? -4.023 8.212 41.765 1.00 29.77 84 VAL A CA 1
ATOM 670 C C . VAL A 1 84 ? -5.466 8.516 41.356 1.00 29.77 84 VAL A C 1
ATOM 672 O O . VAL A 1 84 ? -6.346 7.657 41.408 1.00 29.77 84 VAL A O 1
ATOM 675 N N . LYS A 1 85 ? -5.735 9.762 40.959 1.00 32.62 85 LYS A N 1
ATOM 676 C CA . LYS A 1 85 ? -6.889 10.063 40.114 1.00 32.62 85 LYS A CA 1
ATOM 677 C C . LYS A 1 85 ? -6.609 9.371 38.782 1.00 32.62 85 LYS A C 1
ATOM 679 O O . LYS A 1 85 ? -5.634 9.717 38.123 1.00 32.62 85 LYS A O 1
ATOM 684 N N . LYS A 1 86 ? -7.434 8.393 38.386 1.00 31.48 86 LYS A N 1
ATOM 685 C CA . LYS A 1 86 ? -7.487 7.924 36.992 1.00 31.48 86 LYS A CA 1
ATOM 686 C C . LYS A 1 86 ? -7.894 9.123 36.137 1.00 31.48 86 LYS A C 1
ATOM 688 O O . LYS A 1 86 ? -9.079 9.396 35.966 1.00 31.48 86 LYS A O 1
ATOM 693 N N . VAL A 1 87 ? -6.912 9.891 35.682 1.00 42.91 87 VAL A N 1
ATOM 694 C CA . VAL A 1 87 ? -7.113 10.893 34.643 1.00 42.91 87 VAL A CA 1
ATOM 695 C C . VAL A 1 87 ? -7.473 10.098 33.397 1.00 42.91 87 VAL A C 1
ATOM 697 O O . VAL A 1 87 ? -6.724 9.217 32.983 1.00 42.91 87 VAL A O 1
ATOM 700 N N . GLN A 1 88 ? -8.666 10.340 32.863 1.00 46.41 88 GLN A N 1
ATOM 701 C CA . GLN A 1 88 ? -9.091 9.763 31.598 1.00 46.41 88 GLN A CA 1
ATOM 702 C C . GLN A 1 88 ? -8.111 10.254 30.525 1.00 46.41 88 GLN A C 1
ATOM 704 O O . GLN A 1 88 ? -8.054 11.452 30.247 1.00 46.41 88 GLN A O 1
ATOM 709 N N . GLU A 1 89 ? -7.277 9.346 30.012 1.00 62.53 89 GLU A N 1
ATOM 710 C CA . GLU A 1 89 ? -6.305 9.629 28.952 1.00 62.53 89 GLU A CA 1
ATOM 711 C C . GLU A 1 89 ? -7.073 10.211 27.756 1.00 62.53 89 GLU A C 1
ATOM 713 O O . GLU A 1 89 ? -8.036 9.602 27.284 1.00 62.53 89 GLU A O 1
ATOM 718 N N . ASN A 1 90 ? -6.715 11.420 27.310 1.00 81.62 90 ASN A N 1
ATOM 719 C CA . ASN A 1 90 ? -7.308 11.974 26.094 1.00 81.62 90 ASN A CA 1
ATOM 720 C C . ASN A 1 90 ? -6.760 11.217 24.866 1.00 81.62 90 ASN A C 1
ATOM 722 O O . ASN A 1 90 ? -5.675 10.635 24.922 1.00 81.62 90 ASN A O 1
ATOM 726 N N . ASN A 1 91 ? -7.524 11.190 23.770 1.00 82.62 91 ASN A N 1
ATOM 727 C CA . ASN A 1 91 ? -7.194 10.379 22.590 1.00 82.62 91 ASN A CA 1
ATOM 728 C C . ASN A 1 91 ? -5.796 10.700 22.037 1.00 82.62 91 ASN A C 1
ATOM 730 O O . ASN A 1 91 ? -5.026 9.777 21.776 1.00 82.62 91 ASN A O 1
ATOM 734 N N . THR A 1 92 ? -5.432 11.984 21.971 1.00 87.88 92 THR A N 1
ATOM 735 C CA . THR A 1 92 ? -4.105 12.447 21.551 1.00 87.88 92 THR A CA 1
ATOM 736 C C . THR A 1 92 ? -2.976 11.868 22.413 1.00 87.88 92 THR A C 1
ATOM 738 O O . THR A 1 92 ? -1.988 11.372 21.877 1.00 87.88 92 THR A O 1
ATOM 741 N N . ALA A 1 93 ? -3.100 11.890 23.746 1.00 88.75 93 ALA A N 1
ATOM 742 C CA . ALA A 1 93 ? -2.080 11.347 24.646 1.00 88.75 93 ALA A CA 1
ATOM 743 C C . ALA A 1 93 ? -1.944 9.830 24.484 1.00 88.75 93 ALA A C 1
ATOM 745 O O . ALA A 1 93 ? -0.820 9.331 24.399 1.00 88.75 93 ALA A O 1
ATOM 746 N N . LYS A 1 94 ? -3.074 9.117 24.359 1.00 91.12 94 LYS A N 1
ATOM 747 C CA . LYS A 1 94 ? -3.079 7.672 24.100 1.00 91.12 94 LYS A CA 1
ATOM 748 C C . LYS A 1 94 ? -2.365 7.342 22.796 1.00 91.12 94 LYS A C 1
ATOM 750 O O . LYS A 1 94 ? -1.498 6.472 22.776 1.00 91.12 94 LYS A O 1
ATOM 755 N N . LEU A 1 95 ? -2.717 8.043 21.724 1.00 95.38 95 LEU A N 1
ATOM 756 C CA . LEU A 1 95 ? -2.122 7.858 20.409 1.00 95.38 95 LEU A CA 1
ATOM 757 C C . LEU A 1 95 ? -0.615 8.128 20.430 1.00 95.38 95 LEU A C 1
ATOM 759 O O . LEU A 1 95 ? 0.155 7.281 19.991 1.00 95.38 95 LEU A O 1
ATOM 763 N N . ASN A 1 96 ? -0.184 9.254 21.004 1.00 95.19 96 ASN A N 1
ATOM 764 C CA . ASN A 1 96 ? 1.236 9.597 21.103 1.00 95.19 96 ASN A CA 1
ATOM 765 C C . ASN A 1 96 ? 2.012 8.556 21.920 1.00 95.19 96 ASN A C 1
ATOM 767 O O . ASN A 1 96 ? 3.110 8.157 21.533 1.00 95.19 96 ASN A O 1
ATOM 771 N N . ARG A 1 97 ? 1.440 8.077 23.032 1.00 95.19 97 ARG A N 1
ATOM 772 C CA . ARG A 1 97 ? 2.040 7.015 23.846 1.00 95.19 97 ARG A CA 1
ATOM 773 C C . ARG A 1 97 ? 2.201 5.727 23.045 1.00 95.19 97 ARG A C 1
ATOM 775 O O . ARG A 1 97 ? 3.306 5.195 23.005 1.00 95.19 97 ARG A O 1
ATOM 782 N N . LEU A 1 98 ? 1.128 5.249 22.410 1.00 96.25 98 LEU A N 1
ATOM 783 C CA . LEU A 1 98 ? 1.154 4.040 21.584 1.00 96.25 98 LEU A CA 1
ATOM 784 C C . LEU A 1 98 ? 2.171 4.173 20.452 1.00 96.25 98 LEU A C 1
ATOM 786 O O . LEU A 1 98 ? 3.024 3.302 20.306 1.00 96.25 98 LEU A O 1
ATOM 790 N N . PHE A 1 99 ? 2.143 5.288 19.719 1.00 96.88 99 PHE A N 1
ATOM 791 C CA . PHE A 1 99 ? 3.070 5.551 18.626 1.00 96.88 99 PHE A CA 1
ATOM 792 C C . PHE A 1 99 ? 4.527 5.522 19.106 1.00 96.88 99 PHE A C 1
ATOM 794 O O . PHE A 1 99 ? 5.358 4.847 18.506 1.00 96.88 99 PHE A O 1
ATOM 801 N N . ASN A 1 100 ? 4.849 6.188 20.214 1.00 95.75 100 ASN A N 1
ATOM 802 C CA . ASN A 1 100 ? 6.221 6.226 20.723 1.00 95.75 100 ASN A CA 1
ATOM 803 C C . ASN A 1 100 ? 6.690 4.883 21.306 1.00 95.75 100 ASN A C 1
ATOM 805 O O . ASN A 1 100 ? 7.866 4.551 21.184 1.00 95.75 100 ASN A O 1
ATOM 809 N N . SER A 1 101 ? 5.802 4.100 21.928 1.00 94.12 101 SER A N 1
ATOM 810 C CA . SER A 1 101 ? 6.175 2.805 22.518 1.00 94.12 101 SER A CA 1
ATOM 811 C C . SER A 1 101 ? 6.232 1.649 21.519 1.00 94.12 101 SER A C 1
ATOM 813 O O . SER A 1 101 ? 6.908 0.655 21.781 1.00 94.12 101 SER A O 1
ATOM 815 N N . LEU A 1 102 ? 5.499 1.736 20.405 1.00 96.44 102 LEU A N 1
ATOM 816 C CA . LEU A 1 102 ? 5.324 0.605 19.501 1.00 96.44 102 LEU A CA 1
ATOM 817 C C . LEU A 1 102 ? 6.542 0.438 18.587 1.00 96.44 102 LEU A C 1
ATOM 819 O O . LEU A 1 102 ? 6.911 1.339 17.827 1.00 96.44 102 LEU A O 1
ATOM 823 N N . ASN A 1 103 ? 7.118 -0.763 18.630 1.00 96.31 103 ASN A N 1
ATOM 824 C CA . ASN A 1 103 ? 8.149 -1.231 17.712 1.00 96.31 103 ASN A CA 1
ATOM 825 C C . ASN A 1 103 ? 7.562 -2.325 16.813 1.00 96.31 103 ASN A C 1
ATOM 827 O O . ASN A 1 103 ? 7.256 -3.416 17.296 1.00 96.31 103 ASN A O 1
ATOM 831 N N . ILE A 1 104 ? 7.435 -2.048 15.511 1.00 95.44 104 ILE A N 1
ATOM 832 C CA . ILE A 1 104 ? 6.791 -2.966 14.562 1.00 95.44 104 ILE A CA 1
ATOM 833 C C . ILE A 1 104 ? 7.485 -4.333 14.479 1.00 95.44 104 ILE A C 1
ATOM 835 O O . ILE A 1 104 ? 6.812 -5.340 14.290 1.00 95.44 104 ILE A O 1
ATOM 839 N N . LYS A 1 105 ? 8.798 -4.409 14.733 1.00 96.69 105 LYS A N 1
ATOM 840 C CA . LYS A 1 105 ? 9.572 -5.666 14.715 1.00 96.69 105 LYS A CA 1
ATOM 841 C C . LYS A 1 105 ? 9.065 -6.704 15.712 1.00 96.69 105 LYS A C 1
ATOM 843 O O . LYS A 1 105 ? 9.188 -7.903 15.490 1.00 96.69 105 LYS A O 1
ATOM 848 N N . THR A 1 106 ? 8.518 -6.239 16.832 1.00 96.75 106 THR A N 1
ATOM 849 C CA . THR A 1 106 ? 8.052 -7.088 17.938 1.00 96.75 106 THR A CA 1
ATOM 850 C C . THR A 1 106 ? 6.558 -6.943 18.209 1.00 96.75 106 THR A C 1
ATOM 852 O O . THR A 1 106 ? 6.033 -7.640 19.073 1.00 96.75 106 THR A O 1
ATOM 855 N N . ALA A 1 107 ? 5.884 -6.021 17.518 1.00 96.69 107 ALA A N 1
ATOM 856 C CA . ALA A 1 107 ? 4.466 -5.763 17.699 1.00 96.69 107 ALA A CA 1
ATOM 857 C C . ALA A 1 107 ? 3.627 -6.959 17.247 1.00 96.69 107 ALA A C 1
ATOM 859 O O . ALA A 1 107 ? 3.940 -7.626 16.250 1.00 96.69 107 ALA A O 1
ATOM 860 N N . LYS A 1 108 ? 2.537 -7.190 17.976 1.00 97.88 108 LYS A N 1
ATOM 861 C CA . LYS A 1 108 ? 1.463 -8.095 17.581 1.00 97.88 108 LYS A CA 1
ATOM 862 C C . LYS A 1 108 ? 0.456 -7.348 16.715 1.00 97.88 108 LYS A C 1
ATOM 864 O O . LYS A 1 108 ? 0.336 -6.127 16.786 1.00 97.88 108 LYS A O 1
ATOM 869 N N . VAL A 1 109 ? -0.334 -8.110 15.967 1.00 98.19 109 VAL A N 1
ATOM 870 C CA . VAL A 1 109 ? -1.461 -7.598 15.173 1.00 98.19 109 VAL A CA 1
ATOM 871 C C . VAL A 1 109 ? -2.381 -6.685 16.000 1.00 98.19 109 VAL A C 1
ATOM 873 O O . VAL A 1 109 ? -2.704 -5.585 15.559 1.00 98.19 109 VAL A O 1
ATOM 876 N N . ASP A 1 110 ? -2.733 -7.093 17.224 1.00 98.25 110 ASP A N 1
ATOM 877 C CA . ASP A 1 110 ? -3.621 -6.316 18.101 1.00 98.25 110 ASP A CA 1
ATOM 878 C C . ASP A 1 110 ? -3.012 -4.964 18.527 1.00 98.25 110 ASP A C 1
ATOM 880 O O . ASP A 1 110 ? -3.747 -3.987 18.665 1.00 98.25 110 ASP A O 1
ATOM 884 N N . ASP A 1 111 ? -1.682 -4.871 18.672 1.00 98.19 111 ASP A N 1
ATOM 885 C CA . ASP A 1 111 ? -0.999 -3.613 19.016 1.00 98.19 111 ASP A CA 1
ATOM 886 C C . ASP A 1 111 ? -1.114 -2.599 17.861 1.00 98.19 111 ASP A C 1
ATOM 888 O O . ASP A 1 111 ? -1.350 -1.407 18.074 1.00 98.19 111 ASP A O 1
ATOM 892 N N . ILE A 1 112 ? -0.983 -3.083 16.619 1.00 98.69 112 ILE A N 1
ATOM 893 C CA . ILE A 1 112 ? -1.119 -2.274 15.398 1.00 98.69 112 ILE A CA 1
ATOM 894 C C . ILE A 1 112 ? -2.570 -1.811 15.217 1.00 98.69 112 ILE A C 1
ATOM 896 O O . ILE A 1 112 ? -2.808 -0.634 14.942 1.00 98.69 112 ILE A O 1
ATOM 900 N N . ILE A 1 113 ? -3.545 -2.699 15.440 1.00 98.75 113 ILE A N 1
ATOM 901 C CA . ILE A 1 113 ? -4.976 -2.355 15.417 1.00 98.75 113 ILE A CA 1
ATOM 902 C C . ILE A 1 113 ? -5.300 -1.318 16.500 1.00 98.75 113 ILE A C 1
ATOM 904 O O . ILE A 1 113 ? -6.036 -0.363 16.239 1.00 98.75 113 ILE A O 1
ATOM 908 N N . GLU A 1 114 ? -4.755 -1.459 17.715 1.00 98.25 114 GLU A N 1
ATOM 909 C CA . GLU A 1 114 ? -4.979 -0.485 18.788 1.00 98.25 114 GLU A CA 1
ATOM 910 C C . GLU A 1 114 ? -4.425 0.897 18.415 1.00 98.25 114 GLU A C 1
ATOM 912 O O . GLU A 1 114 ? -5.111 1.907 18.621 1.00 98.25 114 GLU A O 1
ATOM 917 N N . LEU A 1 115 ? -3.225 0.945 17.828 1.00 98.62 115 LEU A N 1
ATOM 918 C CA . LEU A 1 115 ? -2.626 2.178 17.322 1.00 98.62 115 LEU A CA 1
ATOM 919 C C . LEU A 1 115 ? -3.514 2.837 16.257 1.00 98.62 115 LEU A C 1
ATOM 921 O O . LEU A 1 115 ? -3.830 4.024 16.375 1.00 98.62 115 LEU A O 1
ATOM 925 N N . GLY A 1 116 ? -3.964 2.080 15.256 1.00 98.50 116 GLY A N 1
ATOM 926 C CA . GLY A 1 116 ? -4.819 2.616 14.198 1.00 98.50 116 GLY A CA 1
ATOM 927 C C . GLY A 1 116 ? -6.201 3.052 14.687 1.00 98.50 116 GLY A C 1
ATOM 928 O O . GLY A 1 116 ? -6.700 4.087 14.256 1.00 98.50 116 GLY A O 1
ATOM 929 N N . ASN A 1 117 ? -6.784 2.360 15.669 1.00 98.44 117 ASN A N 1
ATOM 930 C CA . ASN A 1 117 ? -8.026 2.787 16.323 1.00 98.44 117 ASN A CA 1
ATOM 931 C C . ASN A 1 117 ? -7.845 4.109 17.083 1.00 98.44 117 ASN A C 1
ATOM 933 O O . ASN A 1 117 ? -8.709 4.986 17.028 1.00 98.44 117 ASN A O 1
ATOM 937 N N . ALA A 1 118 ? -6.722 4.280 17.790 1.00 97.88 118 ALA A N 1
ATOM 938 C CA . ALA A 1 118 ? -6.405 5.544 18.450 1.00 97.88 118 ALA A CA 1
ATOM 939 C C . ALA A 1 118 ? -6.228 6.682 17.429 1.00 97.88 118 ALA A C 1
ATOM 941 O O . ALA A 1 118 ? -6.750 7.775 17.645 1.00 97.88 118 ALA A O 1
ATOM 942 N N . PHE A 1 119 ? -5.575 6.404 16.298 1.00 98.25 119 PHE A N 1
ATOM 943 C CA . PHE A 1 119 ? -5.426 7.347 15.189 1.00 98.25 119 PHE A CA 1
ATOM 944 C C . PHE A 1 119 ? -6.772 7.738 14.580 1.00 98.25 119 PHE A C 1
ATOM 946 O O . PHE A 1 119 ? -7.089 8.923 14.481 1.00 98.25 119 PHE A O 1
ATOM 953 N N . ASN A 1 120 ? -7.613 6.755 14.265 1.00 97.75 120 ASN A N 1
ATOM 954 C CA . ASN A 1 120 ? -8.946 6.997 13.735 1.00 97.75 120 ASN A CA 1
ATOM 955 C C . ASN A 1 120 ? -9.811 7.823 14.697 1.00 97.75 120 ASN A C 1
ATOM 957 O O . ASN A 1 120 ? -10.515 8.722 14.262 1.00 97.75 120 ASN A O 1
ATOM 961 N N . LYS A 1 121 ? -9.748 7.574 16.009 1.00 95.31 121 LYS A N 1
ATOM 962 C CA . LYS A 1 121 ? -10.515 8.347 17.005 1.00 95.31 121 LYS A CA 1
ATOM 963 C C . LYS A 1 121 ? -10.051 9.790 17.160 1.00 95.31 121 LYS A C 1
ATOM 965 O O . LYS A 1 121 ? -10.862 10.641 17.516 1.00 95.31 121 LYS A O 1
ATOM 970 N N . GLU A 1 122 ? -8.764 10.053 16.961 1.00 95.31 122 GLU A N 1
ATOM 971 C CA . GLU A 1 122 ? -8.207 11.404 17.045 1.00 95.31 122 GLU A CA 1
ATOM 972 C C . GLU A 1 122 ? -8.522 12.223 15.788 1.00 95.31 122 GLU A C 1
ATOM 974 O O . GLU A 1 122 ? -8.910 13.385 15.887 1.00 95.31 122 GLU A O 1
ATOM 979 N N . TYR A 1 123 ? -8.384 11.607 14.613 1.00 95.25 123 TYR A N 1
ATOM 980 C CA . TYR A 1 123 ? -8.474 12.294 13.321 1.00 95.25 123 TYR A CA 1
ATOM 981 C C . TYR A 1 123 ? -9.756 12.002 12.546 1.00 95.25 123 TYR A C 1
ATOM 983 O O . TYR A 1 123 ? -9.936 12.513 11.454 1.00 95.25 123 TYR A O 1
ATOM 991 N N . ASN A 1 124 ? -10.655 11.177 13.071 1.00 95.06 124 ASN A N 1
ATOM 992 C CA . ASN A 1 124 ? -11.887 10.773 12.397 1.00 95.06 124 ASN A CA 1
ATOM 993 C C . ASN A 1 124 ? -11.670 10.343 10.930 1.00 95.06 124 ASN A C 1
ATOM 995 O O . ASN A 1 124 ? -12.368 10.798 10.021 1.00 95.06 124 ASN A O 1
ATOM 999 N N . ILE A 1 125 ? -10.665 9.493 10.688 1.00 97.00 125 ILE A N 1
ATOM 1000 C CA . ILE A 1 125 ? -10.282 9.072 9.329 1.00 97.00 125 ILE A CA 1
ATOM 1001 C C . ILE A 1 125 ? -11.446 8.370 8.623 1.00 97.00 125 ILE A C 1
ATOM 1003 O O . ILE A 1 125 ? -11.622 8.542 7.422 1.00 97.00 125 ILE A O 1
ATOM 1007 N N . ARG A 1 126 ? -12.283 7.641 9.374 1.00 96.44 126 ARG A N 1
ATOM 1008 C CA . ARG A 1 126 ? -13.500 6.978 8.875 1.00 96.44 126 ARG A CA 1
ATOM 1009 C C . ARG A 1 126 ? -14.385 7.899 8.029 1.00 96.44 126 ARG A C 1
ATOM 1011 O O . ARG A 1 126 ? -14.891 7.464 6.999 1.00 96.44 126 ARG A O 1
ATOM 1018 N N . ASP A 1 127 ? -14.564 9.144 8.461 1.00 93.94 127 ASP A N 1
ATOM 1019 C CA . ASP A 1 127 ? -15.455 10.104 7.798 1.00 93.94 127 ASP A CA 1
ATOM 1020 C C . ASP A 1 127 ? -14.721 10.972 6.761 1.00 93.94 127 ASP A C 1
ATOM 1022 O O . ASP A 1 127 ? -15.349 11.772 6.073 1.00 93.94 127 ASP A O 1
ATOM 1026 N N . ASN A 1 128 ? -13.401 10.806 6.637 1.00 95.50 128 ASN A N 1
ATOM 1027 C CA . ASN A 1 128 ? -12.533 11.543 5.716 1.00 95.50 128 ASN A CA 1
ATOM 1028 C C . ASN A 1 128 ? -11.781 10.596 4.761 1.00 95.50 128 ASN A C 1
ATOM 1030 O O . ASN A 1 128 ? -10.684 10.915 4.302 1.00 95.50 128 ASN A O 1
ATOM 1034 N N . LEU A 1 129 ? -12.348 9.417 4.469 1.00 94.50 129 LEU A N 1
ATOM 1035 C CA . LEU A 1 129 ? -11.838 8.550 3.402 1.00 94.50 129 LEU A CA 1
ATOM 1036 C C . LEU A 1 129 ? -11.833 9.300 2.066 1.00 94.50 129 LEU A C 1
ATOM 1038 O O . LEU A 1 129 ? -12.616 10.227 1.874 1.00 94.50 129 LEU A O 1
ATOM 1042 N N . GLU A 1 130 ? -10.963 8.891 1.141 1.00 94.19 130 GLU A N 1
ATOM 1043 C CA . GLU A 1 130 ? -10.710 9.562 -0.146 1.00 94.19 130 GLU A CA 1
ATOM 1044 C C . GLU A 1 130 ? -10.035 10.944 -0.054 1.00 94.19 130 GLU A C 1
ATOM 1046 O O . GLU A 1 130 ? -9.336 11.323 -1.000 1.00 94.19 130 GLU A O 1
ATOM 1051 N N . ASP A 1 131 ? -10.163 11.683 1.057 1.00 96.69 131 ASP A N 1
ATOM 1052 C CA . ASP A 1 131 ? -9.457 12.955 1.264 1.00 96.69 131 ASP A CA 1
ATOM 1053 C C . ASP A 1 131 ? -7.974 12.707 1.575 1.00 96.69 131 ASP A C 1
ATOM 1055 O O . ASP A 1 131 ? -7.496 12.723 2.713 1.00 96.69 131 ASP A O 1
ATOM 1059 N N . LYS A 1 132 ? -7.226 12.467 0.497 1.00 94.69 132 LYS A N 1
ATOM 1060 C CA . LYS A 1 132 ? -5.797 12.147 0.520 1.00 94.69 132 LYS A CA 1
ATOM 1061 C C . LYS A 1 132 ? -4.998 13.209 1.268 1.00 94.69 132 LYS A C 1
ATOM 1063 O O . LYS A 1 132 ? -4.089 12.866 2.020 1.00 94.69 132 LYS A O 1
ATOM 1068 N N . SER A 1 133 ? -5.342 14.485 1.091 1.00 93.81 133 SER A N 1
ATOM 1069 C CA . SER A 1 133 ? -4.669 15.610 1.744 1.00 93.81 133 SER A CA 1
ATOM 1070 C C . SER A 1 133 ? -4.943 15.625 3.242 1.00 93.81 133 SER A C 1
ATOM 1072 O O . SER A 1 133 ? -4.012 15.799 4.026 1.00 93.81 133 SER A O 1
ATOM 1074 N N . TYR A 1 134 ? -6.192 15.404 3.657 1.00 96.50 134 TYR A N 1
ATOM 1075 C CA . TYR A 1 134 ? -6.544 15.295 5.070 1.00 96.50 134 TYR A CA 1
ATOM 1076 C C . TYR A 1 134 ? -5.788 14.151 5.752 1.00 96.50 134 TYR A C 1
ATOM 1078 O O . TYR A 1 134 ? -5.142 14.364 6.780 1.00 96.50 134 TYR A O 1
ATOM 1086 N N . ILE A 1 135 ? -5.804 12.961 5.146 1.00 96.81 135 ILE A N 1
ATOM 1087 C CA . ILE A 1 135 ? -5.117 11.775 5.674 1.00 96.81 135 ILE A CA 1
ATOM 1088 C C . ILE A 1 135 ? -3.604 12.023 5.743 1.00 96.81 135 ILE A C 1
ATOM 1090 O O . ILE A 1 135 ? -2.991 11.772 6.780 1.00 96.81 135 ILE A O 1
ATOM 1094 N N . SER A 1 136 ? -3.013 12.599 4.692 1.00 95.19 136 SER A N 1
ATOM 1095 C CA . SER A 1 136 ? -1.584 12.956 4.660 1.00 95.19 136 SER A CA 1
ATOM 1096 C C . SER A 1 136 ? -1.219 13.948 5.768 1.00 95.19 136 SER A C 1
ATOM 1098 O O . SER A 1 136 ? -0.211 13.770 6.443 1.00 95.19 136 SER A O 1
ATOM 1100 N N . ASN A 1 137 ? -2.058 14.960 6.009 1.00 94.81 137 ASN A N 1
ATOM 1101 C CA . ASN A 1 137 ? -1.856 15.955 7.068 1.00 94.81 137 ASN A CA 1
ATOM 1102 C C . ASN A 1 137 ? -2.032 15.379 8.482 1.00 94.81 137 ASN A C 1
ATOM 1104 O O . ASN A 1 137 ? -1.452 15.888 9.441 1.00 94.81 137 ASN A O 1
ATOM 1108 N N . ALA A 1 138 ? -2.860 14.347 8.642 1.00 95.94 138 ALA A N 1
ATOM 1109 C CA . ALA A 1 138 ? -2.978 13.625 9.903 1.00 95.94 138 ALA A CA 1
ATOM 1110 C C . ALA A 1 138 ? -1.734 12.757 10.155 1.00 95.94 138 ALA A C 1
ATOM 1112 O O . ALA A 1 138 ? -1.185 12.774 11.259 1.00 95.94 138 ALA A O 1
ATOM 1113 N N . LEU A 1 139 ? -1.257 12.049 9.124 1.00 96.75 139 LEU A N 1
ATOM 1114 C CA . LEU A 1 139 ? -0.040 11.233 9.177 1.00 96.75 139 LEU A CA 1
ATOM 1115 C C . LEU A 1 139 ? 1.221 12.081 9.395 1.00 96.75 139 LEU A C 1
ATOM 1117 O O . LEU A 1 139 ? 2.095 11.671 10.160 1.00 96.75 139 LEU A O 1
ATOM 1121 N N . SER A 1 140 ? 1.288 13.281 8.806 1.00 96.06 140 SER A N 1
ATOM 1122 C CA . SER A 1 140 ? 2.462 14.165 8.876 1.00 96.06 140 SER A CA 1
ATOM 1123 C C . SER A 1 140 ? 2.806 14.651 10.287 1.00 96.06 140 SER A C 1
ATOM 1125 O O . SER A 1 140 ? 3.895 15.163 10.531 1.00 96.06 140 SER A O 1
ATOM 1127 N N . LYS A 1 141 ? 1.897 14.471 11.253 1.00 95.25 141 LYS A N 1
ATOM 1128 C CA . LYS A 1 141 ? 2.169 14.751 12.671 1.00 95.25 141 LYS A CA 1
ATOM 1129 C C . LYS A 1 141 ? 3.010 13.671 13.357 1.00 95.25 141 LYS A C 1
ATOM 1131 O O . LYS A 1 141 ? 3.454 13.888 14.482 1.00 95.25 141 LYS A O 1
ATOM 1136 N N . TYR A 1 142 ? 3.183 12.521 12.709 1.00 96.00 142 TYR A N 1
ATOM 1137 C CA . TYR A 1 142 ? 3.844 11.336 13.259 1.00 96.00 142 TYR A CA 1
ATOM 1138 C C . TYR A 1 142 ? 4.990 10.828 12.385 1.00 96.00 142 TYR A C 1
ATOM 1140 O O . TYR A 1 142 ? 5.949 10.270 12.914 1.00 96.00 142 TYR A O 1
ATOM 1148 N N . ARG A 1 143 ? 4.896 11.005 11.065 1.00 95.12 143 ARG A N 1
ATOM 1149 C CA . ARG A 1 143 ? 5.917 10.611 10.086 1.00 95.12 143 ARG A CA 1
ATOM 1150 C C . ARG A 1 143 ? 6.148 11.738 9.097 1.00 95.12 143 ARG A C 1
ATOM 1152 O O . ARG A 1 143 ? 5.247 12.533 8.857 1.00 95.12 143 ARG A O 1
ATOM 1159 N N . ASP A 1 144 ? 7.306 11.745 8.455 1.00 94.62 144 ASP A N 1
ATOM 1160 C CA . ASP A 1 144 ? 7.496 12.567 7.265 1.00 94.62 144 ASP A CA 1
ATOM 1161 C C . ASP A 1 144 ? 6.617 12.021 6.129 1.00 94.62 144 ASP A C 1
ATOM 1163 O O . ASP A 1 144 ? 6.603 10.820 5.855 1.00 94.62 144 ASP A O 1
ATOM 1167 N N . VAL A 1 145 ? 5.849 12.901 5.488 1.00 93.25 145 VAL A N 1
ATOM 1168 C CA . VAL A 1 145 ? 4.898 12.604 4.401 1.00 93.25 145 VAL A CA 1
ATOM 1169 C C . VAL A 1 145 ? 5.057 13.692 3.342 1.00 93.25 145 VAL A C 1
ATOM 1171 O O . VAL A 1 145 ? 5.376 14.831 3.686 1.00 93.25 145 VAL A O 1
ATOM 1174 N N . GLY A 1 146 ? 4.799 13.383 2.071 1.00 75.44 146 GLY A N 1
ATOM 1175 C CA . GLY A 1 146 ? 4.724 14.417 1.029 1.00 75.44 146 GLY A CA 1
ATOM 1176 C C . GLY A 1 146 ? 5.833 14.401 -0.014 1.00 75.44 146 GLY A C 1
ATOM 1177 O O . GLY A 1 146 ? 5.805 15.236 -0.916 1.00 75.44 146 GLY A O 1
ATOM 1178 N N . GLU A 1 147 ? 6.794 13.481 0.075 1.00 81.19 147 GLU A N 1
ATOM 1179 C CA . GLU A 1 147 ? 7.836 13.328 -0.945 1.00 81.19 147 GLU A CA 1
ATOM 1180 C C . GLU A 1 147 ? 7.458 12.253 -1.973 1.00 81.19 147 GLU A C 1
ATOM 1182 O O . GLU A 1 147 ? 6.897 11.210 -1.639 1.00 81.19 147 GLU A O 1
ATOM 1187 N N . ASP A 1 148 ? 7.725 12.542 -3.251 1.00 84.62 148 ASP A N 1
ATOM 1188 C CA . ASP A 1 148 ? 7.512 11.606 -4.355 1.00 84.62 148 ASP A CA 1
ATOM 1189 C C . ASP A 1 148 ? 8.790 10.808 -4.670 1.00 84.62 148 ASP A C 1
ATOM 1191 O O . ASP A 1 148 ? 9.846 10.994 -4.067 1.00 84.62 148 ASP A O 1
ATOM 1195 N N . ILE A 1 149 ? 8.710 9.894 -5.641 1.00 91.38 149 ILE A N 1
ATOM 1196 C CA . ILE A 1 149 ? 9.890 9.153 -6.095 1.00 91.38 149 ILE A CA 1
ATOM 1197 C C . ILE A 1 149 ? 10.858 10.102 -6.816 1.00 91.38 149 ILE A C 1
ATOM 1199 O O . ILE A 1 149 ? 10.546 10.625 -7.902 1.00 91.38 149 ILE A O 1
ATOM 1203 N N . LEU A 1 150 ? 12.074 10.195 -6.267 1.00 91.69 150 LEU A N 1
ATOM 1204 C CA . LEU A 1 150 ? 13.194 10.954 -6.817 1.00 91.69 150 LEU A CA 1
ATOM 1205 C C . LEU A 1 150 ? 13.444 10.622 -8.292 1.00 91.69 150 LEU A C 1
ATOM 1207 O O . LEU A 1 150 ? 13.409 9.468 -8.719 1.00 91.69 150 LEU A O 1
ATOM 1211 N N . GLU A 1 151 ? 13.781 11.641 -9.088 1.00 93.38 151 GLU A N 1
ATOM 1212 C CA . GLU A 1 151 ? 13.993 11.465 -10.531 1.00 93.38 151 GLU A CA 1
ATOM 1213 C C . GLU A 1 151 ? 15.083 10.426 -10.862 1.00 93.38 151 GLU A C 1
ATOM 1215 O O . GLU A 1 151 ? 14.945 9.693 -11.843 1.00 93.38 151 GLU A O 1
ATOM 1220 N N . LYS A 1 152 ? 16.113 10.304 -10.007 1.00 93.31 152 LYS A N 1
ATOM 1221 C CA . LYS A 1 152 ? 17.196 9.308 -10.130 1.00 93.31 152 LYS A CA 1
ATOM 1222 C C . LYS A 1 152 ? 16.714 7.854 -10.019 1.00 93.31 152 LYS A C 1
ATOM 1224 O O . LYS A 1 152 ? 17.329 6.975 -10.618 1.00 93.31 152 LYS A O 1
ATOM 1229 N N . SER A 1 153 ? 15.622 7.611 -9.296 1.00 95.94 153 SER A N 1
ATOM 1230 C CA . SER A 1 153 ? 15.126 6.271 -8.967 1.00 95.94 153 SER A CA 1
ATOM 1231 C C . SER A 1 153 ? 14.188 5.714 -10.039 1.00 95.94 153 SER A C 1
ATOM 1233 O O . SER A 1 153 ? 13.672 4.612 -9.906 1.00 95.94 153 SER A O 1
ATOM 1235 N N . TRP A 1 154 ? 13.952 6.430 -11.143 1.00 96.69 154 TRP A N 1
ATOM 1236 C CA . TRP A 1 154 ? 13.128 5.916 -12.237 1.00 96.69 154 TRP A CA 1
ATOM 1237 C C . TRP A 1 154 ? 13.937 5.066 -13.213 1.00 96.69 154 TRP A C 1
ATOM 1239 O O . TRP A 1 154 ? 14.864 5.538 -13.874 1.00 96.69 154 TRP A O 1
ATOM 1249 N N . ALA A 1 155 ? 13.509 3.821 -13.406 1.00 94.75 155 ALA A N 1
ATOM 1250 C CA . ALA A 1 155 ? 14.052 2.951 -14.432 1.00 94.75 155 ALA A CA 1
ATOM 1251 C C . ALA A 1 155 ? 13.748 3.507 -15.833 1.00 94.75 155 ALA A C 1
ATOM 1253 O O . ALA A 1 155 ? 12.630 3.941 -16.154 1.00 94.75 155 ALA A O 1
ATOM 1254 N N . LYS A 1 156 ? 14.745 3.434 -16.718 1.00 91.50 156 LYS A N 1
ATOM 1255 C CA . LYS A 1 156 ? 14.598 3.829 -18.122 1.00 91.50 156 LYS A CA 1
ATOM 1256 C C . LYS A 1 156 ? 13.552 2.953 -18.824 1.00 91.50 156 LYS A C 1
ATOM 1258 O O . LYS A 1 156 ? 13.535 1.728 -18.683 1.00 91.50 156 LYS A O 1
ATOM 1263 N N . GLY A 1 157 ? 12.696 3.597 -19.617 1.00 88.88 157 GLY A N 1
ATOM 1264 C CA . GLY A 1 157 ? 11.545 2.960 -20.269 1.00 88.88 157 GLY A CA 1
ATOM 1265 C C . GLY A 1 157 ? 10.223 3.113 -19.511 1.00 88.88 157 GLY A C 1
ATOM 1266 O O . GLY A 1 157 ? 9.201 2.656 -20.015 1.00 88.88 157 GLY A O 1
ATOM 1267 N N . SER A 1 158 ? 10.228 3.787 -18.356 1.00 94.88 158 SER A N 1
ATOM 1268 C CA . SER A 1 158 ? 9.013 4.122 -17.610 1.00 94.88 158 SER A CA 1
ATOM 1269 C C . SER A 1 158 ? 8.019 4.940 -18.443 1.00 94.88 158 SER A C 1
ATOM 1271 O O . SER A 1 158 ? 8.373 5.913 -19.113 1.00 94.88 158 SER A O 1
ATOM 1273 N N . ASN A 1 159 ? 6.750 4.553 -18.379 1.00 95.75 159 ASN A N 1
ATOM 1274 C CA . ASN A 1 159 ? 5.634 5.245 -18.992 1.00 95.75 159 ASN A CA 1
ATOM 1275 C C . ASN A 1 159 ? 5.313 6.534 -18.227 1.00 95.75 159 ASN A C 1
ATOM 1277 O O . ASN A 1 159 ? 5.146 6.518 -17.011 1.00 95.75 159 ASN A O 1
ATOM 1281 N N . ARG A 1 160 ? 5.157 7.644 -18.957 1.00 95.31 160 ARG A N 1
ATOM 1282 C CA . ARG A 1 160 ? 4.915 8.970 -18.372 1.00 95.31 160 ARG A CA 1
ATOM 1283 C C . ARG A 1 160 ? 3.637 9.050 -17.532 1.00 95.31 160 ARG A C 1
ATOM 1285 O O . ARG A 1 160 ? 3.673 9.667 -16.478 1.00 95.31 160 ARG A O 1
ATOM 1292 N N . GLN A 1 161 ? 2.533 8.455 -17.992 1.00 95.00 161 GLN A N 1
ATOM 1293 C CA . GLN A 1 161 ? 1.263 8.516 -17.260 1.00 95.00 161 GLN A CA 1
ATOM 1294 C C . GLN A 1 161 ? 1.383 7.766 -15.936 1.00 95.00 161 GLN A C 1
ATOM 1296 O O . GLN A 1 161 ? 1.153 8.345 -14.886 1.00 95.00 161 GLN A O 1
ATOM 1301 N N . ILE A 1 162 ? 1.834 6.511 -15.991 1.00 95.81 162 ILE A N 1
ATOM 1302 C CA . ILE A 1 162 ? 1.928 5.660 -14.799 1.00 95.81 162 ILE A CA 1
ATOM 1303 C C . ILE A 1 162 ? 2.963 6.212 -13.812 1.00 95.81 162 ILE A C 1
ATOM 1305 O O . ILE A 1 162 ? 2.750 6.172 -12.607 1.00 95.81 162 ILE A O 1
ATOM 1309 N N . LYS A 1 163 ? 4.054 6.807 -14.314 1.00 96.00 163 LYS A N 1
ATOM 1310 C CA . LYS A 1 163 ? 5.028 7.534 -13.493 1.00 96.00 163 LYS A CA 1
ATOM 1311 C C . LYS A 1 163 ? 4.377 8.692 -12.726 1.00 96.00 163 LYS A C 1
ATOM 1313 O O . LYS A 1 163 ? 4.656 8.854 -11.544 1.00 96.00 163 LYS A O 1
ATOM 1318 N N . ASN A 1 164 ? 3.516 9.478 -13.372 1.00 95.12 164 ASN A N 1
ATOM 1319 C CA . ASN A 1 164 ? 2.800 10.568 -12.706 1.00 95.12 164 ASN A CA 1
ATOM 1320 C C . ASN A 1 164 ? 1.789 10.046 -11.678 1.00 95.12 164 ASN A C 1
ATOM 1322 O O . ASN A 1 164 ? 1.726 10.588 -10.579 1.00 95.12 164 ASN A O 1
ATOM 1326 N N . ASP A 1 165 ? 1.049 8.986 -12.014 1.00 94.94 165 ASP A N 1
ATOM 1327 C CA . ASP A 1 165 ? 0.076 8.367 -11.105 1.00 94.94 165 ASP A CA 1
ATOM 1328 C C . ASP A 1 165 ? 0.775 7.836 -9.838 1.00 94.94 165 ASP A C 1
ATOM 1330 O O . ASP A 1 165 ? 0.317 8.070 -8.722 1.00 94.94 165 ASP A O 1
ATOM 1334 N N . LEU A 1 166 ? 1.937 7.189 -9.997 1.00 96.44 166 LEU A N 1
ATOM 1335 C CA . LEU A 1 166 ? 2.768 6.733 -8.882 1.00 96.44 166 LEU A CA 1
ATOM 1336 C C . LEU A 1 166 ? 3.309 7.896 -8.051 1.00 96.44 166 LEU A C 1
ATOM 1338 O O . LEU A 1 166 ? 3.188 7.859 -6.834 1.00 96.44 166 LEU A O 1
ATOM 1342 N N . LYS A 1 167 ? 3.873 8.937 -8.677 1.00 95.62 167 LYS A N 1
ATOM 1343 C CA . LYS A 1 167 ? 4.346 10.131 -7.951 1.00 95.62 167 LYS A CA 1
ATOM 1344 C C . LYS A 1 167 ? 3.239 10.743 -7.099 1.00 95.62 167 LYS A C 1
ATOM 1346 O O . LYS A 1 167 ? 3.465 11.050 -5.933 1.00 95.62 167 LYS A O 1
ATOM 1351 N N . GLN A 1 168 ? 2.045 10.874 -7.675 1.00 94.12 168 GLN A N 1
ATOM 1352 C CA . GLN A 1 168 ? 0.884 11.382 -6.959 1.00 94.12 168 GLN A CA 1
ATOM 1353 C C . GLN A 1 168 ? 0.546 10.491 -5.761 1.00 94.12 168 GLN A C 1
ATOM 1355 O O . GLN A 1 168 ? 0.391 11.008 -4.660 1.00 94.12 168 GLN A O 1
ATOM 1360 N N . ALA A 1 169 ? 0.476 9.171 -5.943 1.00 95.38 169 ALA A N 1
ATOM 1361 C CA . ALA A 1 169 ? 0.181 8.255 -4.845 1.00 95.38 169 ALA A CA 1
ATOM 1362 C C . ALA A 1 169 ? 1.254 8.296 -3.738 1.00 95.38 169 ALA A C 1
ATOM 1364 O O . ALA A 1 169 ? 0.912 8.480 -2.573 1.00 95.38 169 ALA A O 1
ATOM 1365 N N . PHE A 1 170 ? 2.544 8.224 -4.090 1.00 96.31 170 PHE A N 1
ATOM 1366 C CA . PHE A 1 170 ? 3.654 8.301 -3.129 1.00 96.31 170 PHE A CA 1
ATOM 1367 C C . PHE A 1 170 ? 3.661 9.603 -2.325 1.00 96.31 170 PHE A C 1
ATOM 1369 O O . PHE A 1 170 ? 3.930 9.562 -1.130 1.00 96.31 170 PHE A O 1
ATOM 1376 N N . SER A 1 171 ? 3.263 10.731 -2.925 1.00 95.38 171 SER A N 1
ATOM 1377 C CA . SER A 1 171 ? 3.182 12.011 -2.207 1.00 95.38 171 SER A CA 1
ATOM 1378 C C . SER A 1 171 ? 2.156 12.036 -1.061 1.00 95.38 171 SER A C 1
ATOM 1380 O O . SER A 1 171 ? 2.141 12.974 -0.272 1.00 95.38 171 SER A O 1
ATOM 1382 N N . HIS A 1 172 ? 1.305 11.016 -0.939 1.00 96.06 172 HIS A N 1
ATOM 1383 C CA . HIS A 1 172 ? 0.342 10.880 0.156 1.00 96.06 172 HIS A CA 1
ATOM 1384 C C . HIS A 1 172 ? 0.748 9.838 1.208 1.00 96.06 172 HIS A C 1
ATOM 1386 O O . HIS A 1 172 ? 0.023 9.624 2.182 1.00 96.06 172 HIS A O 1
ATOM 1392 N N . TYR A 1 173 ? 1.902 9.200 1.024 1.00 96.50 173 TYR A N 1
ATOM 1393 C CA . TYR A 1 173 ? 2.413 8.148 1.889 1.00 96.50 173 TYR A CA 1
ATOM 1394 C C . TYR A 1 173 ? 3.620 8.598 2.712 1.00 96.50 173 TYR A C 1
ATOM 1396 O O . TYR A 1 173 ? 4.214 9.643 2.427 1.00 96.50 173 TYR A O 1
ATOM 1404 N N . PRO A 1 174 ? 3.990 7.821 3.749 1.00 96.62 174 PRO A N 1
ATOM 1405 C CA . PRO A 1 174 ? 5.234 8.037 4.468 1.00 96.62 174 PRO A CA 1
ATOM 1406 C C . PRO A 1 174 ? 6.431 8.113 3.517 1.00 96.62 174 PRO A C 1
ATOM 1408 O O . PRO A 1 174 ? 6.610 7.247 2.659 1.00 96.62 174 PRO A O 1
ATOM 1411 N N . LYS A 1 175 ? 7.273 9.132 3.705 1.00 95.31 175 LYS A N 1
ATOM 1412 C CA . LYS A 1 175 ? 8.481 9.377 2.908 1.00 95.31 175 LYS A CA 1
ATOM 1413 C C . LYS A 1 175 ? 9.387 8.146 2.850 1.00 95.31 175 LYS A C 1
ATOM 1415 O O . LYS A 1 175 ? 9.865 7.797 1.772 1.00 95.31 175 LYS A O 1
ATOM 1420 N N . GLU A 1 176 ? 9.523 7.447 3.975 1.00 94.88 176 GLU A N 1
ATOM 1421 C CA . GLU A 1 176 ? 10.318 6.221 4.130 1.00 94.88 176 GLU A CA 1
ATOM 1422 C C . GLU A 1 176 ? 9.976 5.146 3.083 1.00 94.88 176 GLU A C 1
ATOM 1424 O O . GLU A 1 176 ? 10.843 4.380 2.672 1.00 94.88 176 GLU A O 1
ATOM 1429 N N . TRP A 1 177 ? 8.733 5.097 2.586 1.00 96.06 177 TRP A N 1
ATOM 1430 C CA . TRP A 1 177 ? 8.354 4.142 1.541 1.00 96.06 177 TRP A CA 1
ATOM 1431 C C . TRP A 1 177 ? 8.991 4.478 0.191 1.00 96.06 177 TRP A C 1
ATOM 1433 O O . TRP A 1 177 ? 9.360 3.581 -0.560 1.00 96.06 177 TRP A O 1
ATOM 1443 N N . SER A 1 178 ? 9.149 5.761 -0.134 1.00 94.62 178 SER A N 1
ATOM 1444 C CA . SER A 1 178 ? 9.857 6.179 -1.350 1.00 94.62 178 SER A CA 1
ATOM 1445 C C . SER A 1 178 ? 11.375 5.969 -1.241 1.00 94.62 178 SER A C 1
ATOM 1447 O O . SER A 1 178 ? 12.027 5.688 -2.247 1.00 94.62 178 SER A O 1
ATOM 1449 N N . GLU A 1 179 ? 11.923 6.023 -0.023 1.00 95.00 179 GLU A N 1
ATOM 1450 C CA . GLU A 1 179 ? 13.352 5.835 0.272 1.00 95.00 179 GLU A CA 1
ATOM 1451 C C . GLU A 1 179 ? 13.810 4.379 0.128 1.00 95.00 179 GLU A C 1
ATOM 1453 O O . GLU A 1 179 ? 14.993 4.123 -0.086 1.00 95.00 179 GLU A O 1
ATOM 1458 N N . TYR A 1 180 ? 12.888 3.409 0.103 1.00 94.75 180 TYR A N 1
ATOM 1459 C CA . TYR A 1 180 ? 13.205 2.039 -0.323 1.00 94.75 180 TYR A CA 1
ATOM 1460 C C . TYR A 1 180 ? 13.847 1.986 -1.724 1.00 94.75 180 TYR A C 1
ATOM 1462 O O . TYR A 1 180 ? 14.516 1.013 -2.062 1.00 94.75 180 TYR A O 1
ATOM 1470 N N . LEU A 1 181 ? 13.682 3.044 -2.529 1.00 95.06 181 LEU A N 1
ATOM 1471 C CA . LEU A 1 181 ? 14.283 3.203 -3.851 1.00 95.06 181 LEU A CA 1
ATOM 1472 C C . LEU A 1 181 ? 15.588 4.017 -3.859 1.00 95.06 181 LEU A C 1
ATOM 1474 O O . LEU A 1 181 ? 15.997 4.477 -4.930 1.00 95.06 181 LEU A O 1
ATOM 1478 N N . ASP A 1 182 ? 16.244 4.251 -2.721 1.00 91.12 182 ASP A N 1
ATOM 1479 C CA . ASP A 1 182 ? 17.463 5.072 -2.707 1.00 91.12 182 ASP A CA 1
ATOM 1480 C C . ASP A 1 182 ? 18.621 4.457 -3.505 1.00 91.12 182 ASP A C 1
ATOM 1482 O O . ASP A 1 182 ? 19.343 5.196 -4.188 1.00 91.12 182 ASP A O 1
ATOM 1486 N N . ASP A 1 183 ? 18.709 3.121 -3.481 1.00 90.50 183 ASP A N 1
ATOM 1487 C CA . ASP A 1 183 ? 19.662 2.283 -4.225 1.00 90.50 183 ASP A CA 1
ATOM 1488 C C . ASP A 1 183 ? 18.977 1.313 -5.214 1.00 90.50 183 ASP A C 1
ATOM 1490 O O . ASP A 1 183 ? 19.627 0.443 -5.808 1.00 90.50 183 ASP A O 1
ATOM 1494 N N . GLU A 1 184 ? 17.669 1.474 -5.426 1.00 96.50 184 GLU A N 1
ATOM 1495 C CA . GLU A 1 184 ? 16.858 0.676 -6.349 1.00 96.50 184 GLU A CA 1
ATOM 1496 C C . GLU A 1 184 ? 16.133 1.561 -7.382 1.00 96.50 184 GLU A C 1
ATOM 1498 O O . GLU A 1 184 ? 16.212 2.790 -7.377 1.00 96.50 184 GLU A O 1
ATOM 1503 N N . TYR A 1 185 ? 15.425 0.931 -8.318 1.00 96.81 185 TYR A N 1
ATOM 1504 C CA . TYR A 1 185 ? 14.748 1.599 -9.420 1.00 96.81 185 TYR A CA 1
ATOM 1505 C C . TYR A 1 185 ? 13.282 1.189 -9.523 1.00 96.81 185 TYR A C 1
ATOM 1507 O O . TYR A 1 185 ? 12.962 0.004 -9.527 1.00 96.81 185 TYR A O 1
ATOM 1515 N N . MET A 1 186 ? 12.396 2.159 -9.739 1.00 97.75 186 MET A N 1
ATOM 1516 C CA . MET A 1 186 ? 10.992 1.946 -10.084 1.00 97.75 186 MET A CA 1
ATOM 1517 C C . MET A 1 186 ? 10.783 2.026 -11.602 1.00 97.75 186 MET A C 1
ATOM 1519 O O . MET A 1 186 ? 11.097 3.031 -12.242 1.00 97.75 186 MET A O 1
ATOM 1523 N N . LEU A 1 187 ? 10.215 0.981 -12.197 1.00 97.06 187 LEU A N 1
ATOM 1524 C CA . LEU A 1 187 ? 9.731 0.929 -13.570 1.00 97.06 187 LEU A CA 1
ATOM 1525 C C . LEU A 1 187 ? 8.214 1.134 -13.580 1.00 97.06 187 LEU A C 1
ATOM 1527 O O . LEU A 1 187 ? 7.457 0.262 -13.160 1.00 97.06 187 LEU A O 1
ATOM 1531 N N . ALA A 1 188 ? 7.768 2.258 -14.143 1.00 96.88 188 ALA A N 1
ATOM 1532 C CA . ALA A 1 188 ? 6.351 2.494 -14.407 1.00 96.88 188 ALA A CA 1
ATOM 1533 C C . ALA A 1 188 ? 5.943 1.835 -15.735 1.00 96.88 188 ALA A C 1
ATOM 1535 O O . ALA A 1 188 ? 6.153 2.392 -16.814 1.00 96.88 188 ALA A O 1
ATOM 1536 N N . GLY A 1 189 ? 5.381 0.637 -15.688 1.00 95.00 189 GLY A N 1
ATOM 1537 C CA . GLY A 1 189 ? 4.907 -0.099 -16.854 1.00 95.00 189 GLY A CA 1
ATOM 1538 C C . GLY A 1 189 ? 3.470 0.260 -17.235 1.00 95.00 189 GLY A C 1
ATOM 1539 O O . GLY A 1 189 ? 2.627 0.493 -16.375 1.00 95.00 189 GLY A O 1
ATOM 1540 N N . LYS A 1 190 ? 3.155 0.275 -18.536 1.00 93.62 190 LYS A N 1
ATOM 1541 C CA . LYS A 1 190 ? 1.765 0.364 -19.007 1.00 93.62 190 LYS A CA 1
ATOM 1542 C C . LYS A 1 190 ? 1.346 -0.956 -19.635 1.00 93.62 190 LYS A C 1
ATOM 1544 O O . LYS A 1 190 ? 2.002 -1.419 -20.566 1.00 93.62 190 LYS A O 1
ATOM 1549 N N . ASP A 1 191 ? 0.252 -1.518 -19.144 1.00 91.50 191 ASP A N 1
ATOM 1550 C CA . ASP A 1 191 ? -0.399 -2.699 -19.712 1.00 91.50 191 ASP A CA 1
ATOM 1551 C C . ASP A 1 191 ? -1.815 -2.337 -20.189 1.00 91.50 191 ASP A C 1
ATOM 1553 O O . ASP A 1 191 ? -2.356 -1.299 -19.815 1.00 91.50 191 ASP A O 1
ATOM 1557 N N . LYS A 1 192 ? -2.410 -3.127 -21.082 1.00 86.88 192 LYS A N 1
ATOM 1558 C CA . LYS A 1 192 ? -3.759 -2.840 -21.604 1.00 86.88 192 LYS A CA 1
ATOM 1559 C C . LYS A 1 192 ? -4.881 -3.440 -20.756 1.00 86.88 192 LYS A C 1
ATOM 1561 O O . LYS A 1 192 ? -5.992 -2.907 -20.800 1.00 86.88 192 LYS A O 1
ATOM 1566 N N . ASP A 1 193 ? -4.582 -4.485 -19.991 1.00 85.31 193 ASP A N 1
ATOM 1567 C CA . ASP A 1 193 ? -5.580 -5.382 -19.418 1.00 85.31 193 ASP A CA 1
ATOM 1568 C C . ASP A 1 193 ? -5.530 -5.404 -17.878 1.00 85.31 193 ASP A C 1
ATOM 1570 O O . ASP A 1 193 ? -6.584 -5.517 -17.252 1.00 85.31 193 ASP A O 1
ATOM 1574 N N . ARG A 1 194 ? -4.353 -5.257 -17.245 1.00 85.94 194 ARG A N 1
ATOM 1575 C CA . ARG A 1 194 ? -4.199 -5.444 -15.786 1.00 85.94 194 ARG A CA 1
ATOM 1576 C C . ARG A 1 194 ? -3.163 -4.536 -15.111 1.00 85.94 194 ARG A C 1
ATOM 1578 O O . ARG A 1 194 ? -2.310 -3.943 -15.767 1.00 85.94 194 ARG A O 1
ATOM 1585 N N . GLY A 1 195 ? -3.250 -4.454 -13.783 1.00 92.31 195 GLY A N 1
ATOM 1586 C CA . GLY A 1 195 ? -2.181 -3.968 -12.908 1.00 92.31 195 GLY A CA 1
ATOM 1587 C C . GLY A 1 195 ? -1.420 -5.125 -12.270 1.00 92.31 195 GLY A C 1
ATOM 1588 O O . GLY A 1 195 ? -1.950 -6.239 -12.240 1.00 92.31 195 GLY A O 1
ATOM 1589 N N . PHE A 1 196 ? -0.164 -4.888 -11.888 1.00 94.88 196 PHE A N 1
ATOM 1590 C CA . PHE A 1 196 ? 0.607 -5.784 -11.019 1.00 94.88 196 PHE A CA 1
ATOM 1591 C C . PHE A 1 196 ? 1.931 -5.142 -10.574 1.00 94.88 196 PHE A C 1
ATOM 1593 O O . PHE A 1 196 ? 2.508 -4.320 -11.296 1.00 94.88 196 PHE A O 1
ATOM 1600 N N . TYR A 1 197 ? 2.459 -5.625 -9.454 1.00 96.69 197 TYR A N 1
ATOM 1601 C CA . TYR A 1 197 ? 3.804 -5.372 -8.950 1.00 96.69 197 TYR A CA 1
ATOM 1602 C C . TYR A 1 197 ? 4.724 -6.594 -9.137 1.00 96.69 197 TYR A C 1
ATOM 1604 O O . TYR A 1 197 ? 4.270 -7.732 -9.053 1.00 96.69 197 TYR A O 1
ATOM 1612 N N . MET A 1 198 ? 6.019 -6.365 -9.399 1.00 95.19 198 MET A N 1
ATOM 1613 C CA . MET A 1 198 ? 7.084 -7.384 -9.381 1.00 95.19 198 MET A CA 1
ATOM 1614 C C . MET A 1 198 ? 8.418 -6.786 -8.916 1.00 95.19 198 MET A C 1
ATOM 1616 O O . MET A 1 198 ? 8.788 -5.701 -9.371 1.00 95.19 198 MET A O 1
ATOM 1620 N N . ARG A 1 199 ? 9.213 -7.534 -8.138 1.00 94.94 199 ARG A N 1
ATOM 1621 C CA . ARG A 1 199 ? 10.588 -7.152 -7.748 1.00 94.94 199 ARG A CA 1
ATOM 1622 C C . ARG A 1 199 ? 11.648 -7.560 -8.783 1.00 94.94 199 ARG A C 1
ATOM 1624 O O . ARG A 1 199 ? 12.619 -8.252 -8.487 1.00 94.94 199 ARG A O 1
ATOM 1631 N N . TRP A 1 200 ? 11.422 -7.189 -10.040 1.00 94.75 200 TRP A N 1
ATOM 1632 C CA . TRP A 1 200 ? 12.427 -7.236 -11.109 1.00 94.75 200 TRP A CA 1
ATOM 1633 C C . TRP A 1 200 ? 12.036 -6.302 -12.257 1.00 94.75 200 TRP A C 1
ATOM 1635 O O . TRP A 1 200 ? 10.934 -5.757 -12.279 1.00 94.75 200 TRP A O 1
ATOM 1645 N N . TYR A 1 201 ? 12.910 -6.139 -13.260 1.00 94.88 201 TYR A N 1
ATOM 1646 C CA . TYR A 1 201 ? 12.572 -5.434 -14.503 1.00 94.88 201 TYR A CA 1
ATOM 1647 C C . TYR A 1 201 ? 11.618 -6.294 -15.349 1.00 94.88 201 TYR A C 1
ATOM 1649 O O . TYR A 1 201 ? 12.043 -7.182 -16.099 1.00 94.88 201 TYR A O 1
ATOM 1657 N N . ALA A 1 202 ? 10.315 -6.066 -15.196 1.00 94.00 202 ALA A N 1
ATOM 1658 C CA . ALA A 1 202 ? 9.272 -6.906 -15.764 1.00 94.00 202 ALA A CA 1
ATOM 1659 C C . ALA A 1 202 ? 8.758 -6.371 -17.105 1.00 94.00 202 ALA A C 1
ATOM 1661 O O . ALA A 1 202 ? 8.671 -5.167 -17.350 1.00 94.00 202 ALA A O 1
ATOM 1662 N N . THR A 1 203 ? 8.362 -7.294 -17.974 1.00 91.94 203 THR A N 1
ATOM 1663 C CA . THR A 1 203 ? 7.507 -7.041 -19.145 1.00 91.94 203 THR A CA 1
ATOM 1664 C C . THR A 1 203 ? 6.031 -6.984 -18.732 1.00 91.94 203 THR A C 1
ATOM 1666 O O . THR A 1 203 ? 5.712 -7.443 -17.638 1.00 91.94 203 THR A O 1
ATOM 1669 N N . PRO A 1 204 ? 5.097 -6.535 -19.598 1.00 89.88 204 PRO A N 1
ATOM 1670 C CA . PRO A 1 204 ? 3.661 -6.547 -19.274 1.00 89.88 204 PRO A CA 1
ATOM 1671 C C . PRO A 1 204 ? 3.103 -7.941 -18.908 1.00 89.88 204 PRO A C 1
ATOM 1673 O O . PRO A 1 204 ? 2.144 -8.081 -18.149 1.00 89.88 204 PRO A O 1
ATOM 1676 N N . ASN A 1 205 ? 3.758 -9.009 -19.374 1.00 87.00 205 ASN A N 1
ATOM 1677 C CA . ASN A 1 205 ? 3.400 -10.389 -19.038 1.00 87.00 205 ASN A CA 1
ATOM 1678 C C . ASN A 1 205 ? 3.986 -10.865 -17.694 1.00 87.00 205 ASN A C 1
ATOM 1680 O O . ASN A 1 205 ? 3.819 -12.026 -17.345 1.00 87.00 205 ASN A O 1
ATOM 1684 N N . GLY A 1 206 ? 4.710 -10.014 -16.960 1.00 86.19 206 GLY A N 1
ATOM 1685 C CA . GLY A 1 206 ? 5.393 -10.365 -15.708 1.00 86.19 206 GLY A CA 1
ATOM 1686 C C . GLY A 1 206 ? 6.760 -11.038 -15.886 1.00 86.19 206 GLY A C 1
ATOM 1687 O O . GLY A 1 206 ? 7.507 -11.160 -14.924 1.00 86.19 206 GLY A O 1
ATOM 1688 N N . ASN A 1 207 ? 7.144 -11.417 -17.108 1.00 88.75 207 ASN A N 1
ATOM 1689 C CA . ASN A 1 207 ? 8.436 -12.059 -17.376 1.00 88.75 207 ASN A CA 1
ATOM 1690 C C . ASN A 1 207 ? 9.592 -11.053 -17.371 1.00 88.75 207 ASN A C 1
ATOM 1692 O O . ASN A 1 207 ? 9.394 -9.886 -17.721 1.00 88.75 207 ASN A O 1
ATOM 1696 N N . THR A 1 208 ? 10.807 -11.518 -17.090 1.00 85.19 208 THR A N 1
ATOM 1697 C CA . THR A 1 208 ? 12.039 -10.747 -17.293 1.00 85.19 208 THR A CA 1
ATOM 1698 C C . THR A 1 208 ? 12.386 -10.652 -18.781 1.00 85.19 208 THR A C 1
ATOM 1700 O O . THR A 1 208 ? 12.230 -11.606 -19.548 1.00 85.19 208 THR A O 1
ATOM 1703 N N . LYS A 1 209 ? 12.850 -9.479 -19.226 1.00 82.56 209 LYS A N 1
ATOM 1704 C CA . LYS A 1 209 ? 13.382 -9.294 -20.584 1.00 82.56 209 LYS A CA 1
ATOM 1705 C C . LYS A 1 209 ? 14.382 -8.152 -20.620 1.00 82.56 209 LYS A C 1
ATOM 1707 O O . LYS A 1 209 ? 14.133 -7.092 -20.052 1.00 82.56 209 LYS A O 1
ATOM 1712 N N . THR A 1 210 ? 15.459 -8.335 -21.381 1.00 86.56 210 THR A N 1
ATOM 1713 C CA . THR A 1 210 ? 16.397 -7.255 -21.687 1.00 86.56 210 THR A CA 1
ATOM 1714 C C . THR A 1 210 ? 15.660 -6.096 -22.369 1.00 86.56 210 THR A C 1
ATOM 1716 O O . THR A 1 210 ? 14.993 -6.305 -23.394 1.00 86.56 210 THR A O 1
ATOM 1719 N N . PRO A 1 211 ? 15.744 -4.873 -21.828 1.00 89.50 211 PRO A N 1
ATOM 1720 C CA . PRO A 1 211 ? 14.936 -3.773 -22.311 1.00 89.50 211 PRO A CA 1
ATOM 1721 C C . PRO A 1 211 ? 15.305 -3.365 -23.731 1.00 89.50 211 PRO A C 1
ATOM 1723 O O . PRO A 1 211 ? 16.468 -3.352 -24.138 1.00 89.50 211 PRO A O 1
ATOM 1726 N N . THR A 1 212 ? 14.296 -2.941 -24.487 1.00 89.12 212 THR A N 1
ATOM 1727 C CA . THR A 1 212 ? 14.473 -2.544 -25.887 1.00 89.12 212 THR A CA 1
ATOM 1728 C C . THR A 1 212 ? 15.293 -1.275 -26.048 1.00 89.12 212 THR A C 1
ATOM 1730 O O . THR A 1 212 ? 15.760 -1.036 -27.151 1.00 89.12 212 THR A O 1
ATOM 1733 N N . TRP A 1 213 ? 15.481 -0.459 -25.005 1.00 89.81 213 TRP A N 1
ATOM 1734 C CA . TRP A 1 213 ? 16.401 0.680 -25.050 1.00 89.81 213 TRP A CA 1
ATOM 1735 C C . TRP A 1 213 ? 17.873 0.250 -24.973 1.00 89.81 213 TRP A C 1
ATOM 1737 O O . TRP A 1 213 ? 18.731 1.017 -25.401 1.00 89.81 213 TRP A O 1
ATOM 1747 N N . LEU A 1 214 ? 18.152 -0.955 -24.464 1.00 92.50 214 LEU A N 1
ATOM 1748 C CA . LEU A 1 214 ? 19.496 -1.508 -24.307 1.00 92.50 214 LEU A CA 1
ATOM 1749 C C . LEU A 1 214 ? 19.905 -2.340 -25.532 1.00 92.50 214 LEU A C 1
ATOM 1751 O O . LEU A 1 214 ? 21.024 -2.213 -26.025 1.00 92.50 214 LEU A O 1
ATOM 1755 N N . VAL A 1 215 ? 18.979 -3.143 -26.072 1.00 92.31 215 VAL A N 1
ATOM 1756 C CA . VAL A 1 215 ? 19.244 -4.055 -27.200 1.00 92.31 215 VAL A CA 1
ATOM 1757 C C . VAL A 1 215 ? 18.235 -3.929 -28.345 1.00 92.31 215 VAL A C 1
ATOM 1759 O O . VAL A 1 215 ? 17.068 -3.573 -28.156 1.00 92.31 215 VAL A O 1
ATOM 1762 N N . ARG A 1 216 ? 18.676 -4.273 -29.559 1.00 90.94 216 ARG A N 1
ATOM 1763 C CA . ARG A 1 216 ? 17.832 -4.524 -30.737 1.00 90.94 216 ARG A CA 1
ATOM 1764 C C . ARG A 1 216 ? 18.148 -5.919 -31.278 1.00 90.94 216 ARG A C 1
ATOM 1766 O O . ARG A 1 216 ? 19.156 -6.119 -31.951 1.00 90.94 216 ARG A O 1
ATOM 1773 N N . GLY A 1 217 ? 17.277 -6.886 -30.986 1.00 87.81 217 GLY A N 1
ATOM 1774 C CA . GLY A 1 217 ? 17.590 -8.299 -31.214 1.00 87.81 217 GLY A CA 1
ATOM 1775 C C . GLY A 1 217 ? 18.769 -8.717 -30.335 1.00 87.81 217 GLY A C 1
ATOM 1776 O O . GLY A 1 217 ? 18.776 -8.406 -29.149 1.00 87.81 217 GLY A O 1
ATOM 1777 N N . ASN A 1 218 ? 19.788 -9.336 -30.932 1.00 86.94 218 ASN A N 1
ATOM 1778 C CA . ASN A 1 218 ? 20.976 -9.820 -30.215 1.00 86.94 218 ASN A CA 1
ATOM 1779 C C . ASN A 1 218 ? 22.146 -8.817 -30.227 1.00 86.94 218 ASN A C 1
ATOM 1781 O O . ASN A 1 218 ? 23.293 -9.205 -30.026 1.00 86.94 218 ASN A O 1
ATOM 1785 N N . ARG A 1 219 ? 21.890 -7.539 -30.534 1.00 92.38 219 ARG A N 1
ATOM 1786 C CA . ARG A 1 219 ? 22.917 -6.487 -30.607 1.00 92.38 219 ARG A CA 1
ATOM 1787 C C . ARG A 1 219 ? 22.588 -5.345 -29.653 1.00 92.38 219 ARG A C 1
ATOM 1789 O O . ARG A 1 219 ? 21.414 -5.008 -29.487 1.00 92.38 219 ARG A O 1
ATOM 1796 N N . LEU A 1 220 ? 23.622 -4.728 -29.079 1.00 94.88 220 LEU A N 1
ATOM 1797 C CA . LEU A 1 220 ? 23.482 -3.471 -28.341 1.00 94.88 220 LEU A CA 1
ATOM 1798 C C . LEU A 1 220 ? 22.907 -2.388 -29.259 1.00 94.88 220 LEU A C 1
ATOM 1800 O O . LEU A 1 220 ? 23.182 -2.364 -30.463 1.00 94.88 220 LEU A O 1
ATOM 1804 N N . ARG A 1 221 ? 22.080 -1.505 -28.697 1.00 94.00 221 ARG A N 1
ATOM 1805 C CA . ARG A 1 221 ? 21.640 -0.310 -29.420 1.00 94.00 221 ARG A CA 1
ATOM 1806 C C . ARG A 1 221 ? 22.796 0.661 -29.623 1.00 94.00 221 ARG A C 1
ATOM 1808 O O . ARG A 1 221 ? 23.724 0.728 -28.827 1.00 94.00 221 ARG A O 1
ATOM 1815 N N . GLU A 1 222 ? 22.695 1.452 -30.684 1.00 93.75 222 GLU A N 1
ATOM 1816 C CA . GLU A 1 222 ? 23.600 2.574 -30.916 1.00 93.75 222 GLU A CA 1
ATOM 1817 C C . GLU A 1 222 ? 23.613 3.517 -29.700 1.00 93.75 222 GLU A C 1
ATOM 1819 O O . GLU A 1 222 ? 22.560 3.844 -29.148 1.00 93.75 222 GLU A O 1
ATOM 1824 N N . GLY A 1 223 ? 24.812 3.902 -29.255 1.00 92.81 223 GLY A N 1
ATOM 1825 C CA . GLY A 1 223 ? 25.019 4.732 -28.063 1.00 92.81 223 GLY A CA 1
ATOM 1826 C C . GLY A 1 223 ? 24.954 3.993 -26.720 1.00 92.81 223 GLY A C 1
ATOM 1827 O O . GLY A 1 223 ? 25.141 4.632 -25.687 1.00 92.81 223 GLY A O 1
ATOM 1828 N N . VAL A 1 224 ? 24.709 2.677 -26.707 1.00 94.31 224 VAL A N 1
ATOM 1829 C CA . VAL A 1 224 ? 24.779 1.846 -25.494 1.00 94.31 224 VAL A CA 1
ATOM 1830 C C . VAL A 1 224 ? 26.161 1.211 -25.380 1.00 94.31 224 VAL A C 1
ATOM 1832 O O . VAL A 1 224 ? 26.619 0.543 -26.309 1.00 94.31 224 VAL A O 1
ATOM 1835 N N . THR A 1 225 ? 26.817 1.389 -24.235 1.00 95.38 225 THR A N 1
ATOM 1836 C CA . THR A 1 225 ? 28.118 0.766 -23.954 1.00 95.38 225 THR A CA 1
ATOM 1837 C C . THR A 1 225 ? 27.956 -0.635 -23.362 1.00 95.38 225 THR A C 1
ATOM 1839 O O . THR A 1 225 ? 26.915 -0.978 -22.795 1.00 95.3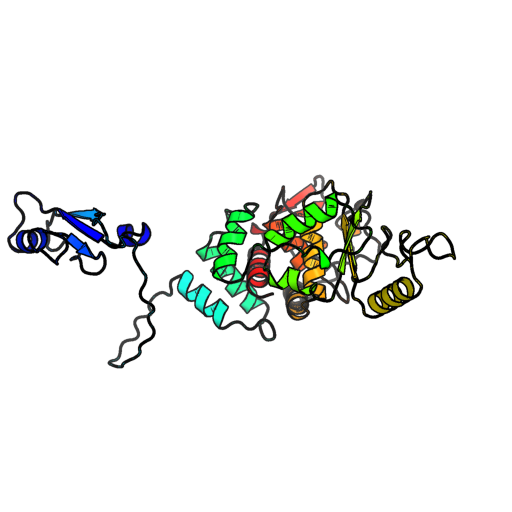8 225 THR A O 1
ATOM 1842 N N . MET A 1 226 ? 29.007 -1.454 -23.461 1.00 94.94 226 MET A N 1
ATOM 1843 C CA . MET A 1 226 ? 29.030 -2.764 -22.802 1.00 94.94 226 MET A CA 1
ATOM 1844 C C . MET A 1 226 ? 28.925 -2.629 -21.275 1.00 94.94 226 MET A C 1
ATOM 1846 O O . MET A 1 226 ? 28.232 -3.418 -20.642 1.00 94.94 226 MET A O 1
ATOM 1850 N N . ASP A 1 227 ? 29.516 -1.584 -20.692 1.00 96.38 227 ASP A N 1
ATOM 1851 C CA . ASP A 1 227 ? 29.422 -1.315 -19.252 1.00 96.38 227 ASP A CA 1
ATOM 1852 C C . ASP A 1 227 ? 27.981 -1.045 -18.812 1.00 96.38 227 ASP A C 1
ATOM 1854 O O . ASP A 1 227 ? 27.544 -1.560 -17.789 1.00 96.38 227 ASP A O 1
ATOM 1858 N N . GLN A 1 228 ? 27.201 -0.303 -19.607 1.00 93.75 228 GLN A N 1
ATOM 1859 C CA . GLN A 1 228 ? 25.774 -0.095 -19.333 1.00 93.75 228 GLN A CA 1
ATOM 1860 C C . GLN A 1 228 ? 24.980 -1.404 -19.403 1.00 93.75 228 GLN A C 1
ATOM 1862 O O . GLN A 1 228 ? 24.068 -1.609 -18.603 1.00 93.75 228 GLN A O 1
ATOM 1867 N N . TYR A 1 229 ? 25.317 -2.285 -20.349 1.00 94.50 229 TYR A N 1
ATOM 1868 C CA . TYR A 1 229 ? 24.685 -3.598 -20.471 1.00 94.50 229 TYR A CA 1
ATOM 1869 C C . TYR A 1 229 ? 25.005 -4.497 -19.273 1.00 94.50 229 TYR A C 1
ATOM 1871 O O . TYR A 1 229 ? 24.092 -5.054 -18.662 1.00 94.50 229 TYR A O 1
ATOM 1879 N N . ASN A 1 230 ? 26.284 -4.589 -18.908 1.00 95.69 230 ASN A N 1
ATOM 1880 C CA . ASN A 1 230 ? 26.747 -5.385 -17.776 1.00 95.69 230 ASN A CA 1
ATOM 1881 C C . ASN A 1 230 ? 26.173 -4.857 -16.461 1.00 95.69 230 ASN A C 1
ATOM 1883 O O . ASN A 1 230 ? 25.638 -5.641 -15.683 1.00 95.69 230 ASN A O 1
ATOM 1887 N N . LYS A 1 231 ? 26.182 -3.533 -16.262 1.00 94.94 231 LYS A N 1
ATOM 1888 C CA . LYS A 1 231 ? 25.585 -2.893 -15.088 1.00 94.94 231 LYS A CA 1
ATOM 1889 C C . LYS A 1 231 ? 24.090 -3.179 -14.969 1.00 94.94 231 LYS A C 1
ATOM 1891 O O . LYS A 1 231 ? 23.630 -3.497 -13.882 1.00 94.94 231 LYS A O 1
ATOM 1896 N N . PHE A 1 232 ? 23.330 -3.113 -16.067 1.00 94.25 232 PHE A N 1
ATOM 1897 C CA . PHE A 1 232 ? 21.913 -3.495 -16.041 1.00 94.25 232 PHE A CA 1
ATOM 1898 C C . PHE A 1 232 ? 21.733 -4.956 -15.605 1.00 94.25 232 PHE A C 1
ATOM 1900 O O . PHE A 1 232 ? 20.863 -5.247 -14.789 1.00 94.25 232 PHE A O 1
ATOM 1907 N N . GLY A 1 233 ? 22.548 -5.869 -16.144 1.00 94.06 233 GLY A N 1
ATOM 1908 C CA . GLY A 1 233 ? 22.517 -7.284 -15.769 1.00 94.06 233 GLY A CA 1
ATOM 1909 C C . GLY A 1 233 ? 22.849 -7.515 -14.293 1.00 94.06 233 GLY A C 1
ATOM 1910 O O . GLY A 1 233 ? 22.159 -8.286 -13.632 1.00 94.06 233 GLY A O 1
ATOM 1911 N N . GLU A 1 234 ? 23.854 -6.813 -13.773 1.00 95.62 234 GLU A N 1
ATOM 1912 C CA . GLU A 1 234 ? 24.246 -6.843 -12.362 1.00 95.62 234 GLU A CA 1
ATOM 1913 C C . GLU A 1 234 ? 23.151 -6.269 -11.454 1.00 95.62 234 GLU A C 1
ATOM 1915 O O . GLU A 1 234 ? 22.734 -6.928 -10.507 1.00 95.62 234 GLU A O 1
ATOM 1920 N N . ASP A 1 235 ? 22.631 -5.079 -11.760 1.00 95.44 235 ASP A N 1
ATOM 1921 C CA . ASP A 1 235 ? 21.561 -4.448 -10.982 1.00 95.44 235 ASP A CA 1
ATOM 1922 C C . ASP A 1 235 ? 20.280 -5.310 -10.998 1.00 95.44 235 ASP A C 1
ATOM 1924 O O . ASP A 1 235 ? 19.599 -5.427 -9.979 1.00 95.44 235 ASP A O 1
ATOM 1928 N N . LEU A 1 236 ? 19.976 -5.979 -12.120 1.00 93.56 236 LEU A N 1
ATOM 1929 C CA . LEU A 1 236 ? 18.877 -6.945 -12.216 1.00 93.56 236 LEU A CA 1
ATOM 1930 C C . LEU A 1 236 ? 19.118 -8.186 -11.353 1.00 93.56 236 LEU A C 1
ATOM 1932 O O . LEU A 1 236 ? 18.204 -8.614 -10.652 1.00 93.56 236 LEU A O 1
ATOM 1936 N N . HIS A 1 237 ? 20.322 -8.757 -11.396 1.00 93.12 237 HIS A N 1
ATOM 1937 C CA . HIS A 1 237 ? 20.689 -9.903 -10.563 1.00 93.12 237 HIS A CA 1
ATOM 1938 C C . HIS A 1 237 ? 20.625 -9.567 -9.069 1.00 93.12 237 HIS A C 1
ATOM 1940 O O . HIS A 1 237 ? 20.165 -10.381 -8.274 1.00 93.12 237 HIS A O 1
ATOM 1946 N N . ASN A 1 238 ? 21.011 -8.342 -8.712 1.00 95.19 238 ASN A N 1
ATOM 1947 C CA . ASN A 1 238 ? 20.998 -7.827 -7.347 1.00 95.19 238 ASN A CA 1
ATOM 1948 C C . ASN A 1 238 ? 19.610 -7.344 -6.884 1.00 95.19 238 ASN A C 1
ATOM 1950 O O . ASN A 1 238 ? 19.507 -6.749 -5.817 1.00 95.19 238 ASN A O 1
ATOM 1954 N N . GLY A 1 239 ? 18.546 -7.570 -7.666 1.00 93.81 239 GLY A N 1
ATOM 1955 C CA . GLY A 1 239 ? 17.170 -7.284 -7.251 1.00 93.81 239 GLY A CA 1
ATOM 1956 C C . GLY A 1 239 ? 16.804 -5.799 -7.191 1.00 93.81 239 GLY A C 1
ATOM 1957 O O . GLY A 1 239 ? 15.811 -5.454 -6.563 1.00 93.81 239 GLY A O 1
ATOM 1958 N N . LYS A 1 240 ? 17.554 -4.919 -7.866 1.00 96.06 240 LYS A N 1
ATOM 1959 C CA . LYS A 1 240 ? 17.381 -3.457 -7.771 1.00 96.06 240 LYS A CA 1
ATOM 1960 C C . LYS A 1 240 ? 16.226 -2.882 -8.589 1.00 96.06 240 LYS A C 1
ATOM 1962 O O . LYS A 1 240 ? 16.169 -1.674 -8.794 1.00 96.06 240 LYS A O 1
ATOM 1967 N N . TYR A 1 241 ? 15.353 -3.708 -9.155 1.00 96.88 241 TYR A N 1
ATOM 1968 C CA . TYR A 1 241 ? 14.263 -3.231 -10.004 1.00 96.88 241 TYR A CA 1
ATOM 1969 C C . TYR A 1 241 ? 12.916 -3.606 -9.411 1.00 96.88 241 TYR A C 1
ATOM 1971 O O . TYR A 1 241 ? 12.653 -4.769 -9.139 1.00 96.88 241 TYR A O 1
ATOM 1979 N N . ASN A 1 242 ? 12.040 -2.617 -9.338 1.00 97.50 242 ASN A N 1
ATOM 1980 C CA . ASN A 1 242 ? 10.651 -2.712 -8.933 1.00 97.50 242 ASN A CA 1
ATOM 1981 C C . ASN A 1 242 ? 9.793 -2.316 -10.122 1.00 97.50 242 ASN A C 1
ATOM 1983 O O . ASN A 1 242 ? 9.962 -1.226 -10.656 1.00 97.50 242 ASN A O 1
ATOM 1987 N N . SER A 1 243 ? 8.895 -3.178 -10.575 1.00 97.38 243 SER A N 1
ATOM 1988 C CA . SER A 1 243 ? 8.001 -2.873 -11.690 1.00 97.38 243 SER A CA 1
ATOM 1989 C C . SER A 1 243 ? 6.578 -2.755 -11.199 1.00 97.38 243 SER A C 1
ATOM 1991 O O . SER A 1 243 ? 6.039 -3.729 -10.687 1.00 97.38 243 SER A O 1
ATOM 1993 N N . VAL A 1 244 ? 5.958 -1.603 -11.437 1.00 97.25 244 VAL A N 1
ATOM 1994 C CA . VAL A 1 244 ? 4.518 -1.411 -11.261 1.00 97.25 244 VAL A CA 1
ATOM 1995 C C . VAL A 1 244 ? 3.893 -1.202 -12.627 1.00 97.25 244 VAL A C 1
ATOM 1997 O O . VAL A 1 244 ? 4.215 -0.242 -13.331 1.00 97.25 244 VAL A O 1
ATOM 2000 N N . TYR A 1 245 ? 2.993 -2.101 -13.003 1.00 96.06 245 TYR A N 1
ATOM 2001 C CA . TYR A 1 245 ? 2.181 -1.980 -14.202 1.00 96.06 245 TYR A CA 1
ATOM 2002 C C . TYR A 1 245 ? 0.781 -1.492 -13.861 1.00 96.06 245 TYR A C 1
ATOM 2004 O O . TYR A 1 245 ? 0.186 -1.894 -12.867 1.00 96.06 245 TYR A O 1
ATOM 2012 N N . SER A 1 246 ? 0.238 -0.637 -14.721 1.00 94.81 246 SER A N 1
ATOM 2013 C CA . SER A 1 246 ? -1.153 -0.203 -14.646 1.00 94.81 246 SER A CA 1
ATOM 2014 C C . SER A 1 246 ? -1.715 0.054 -16.039 1.00 94.81 246 SER A C 1
ATOM 2016 O O . SER A 1 246 ? -0.991 0.347 -16.996 1.00 94.81 246 SER A O 1
ATOM 2018 N N . THR A 1 247 ? -3.040 -0.017 -16.146 1.00 90.81 247 THR A N 1
ATOM 2019 C CA . THR A 1 247 ? -3.762 0.372 -17.364 1.00 90.81 247 THR A CA 1
ATOM 2020 C C . THR A 1 247 ? -3.752 1.882 -17.601 1.00 90.81 247 THR A C 1
ATOM 2022 O O . THR A 1 247 ? -3.947 2.343 -18.732 1.00 90.81 247 THR A O 1
ATOM 2025 N N . GLY A 1 248 ? -3.538 2.668 -16.540 1.00 84.75 248 GLY A N 1
ATOM 2026 C CA . GLY A 1 248 ? -3.702 4.124 -16.534 1.00 84.75 248 GLY A CA 1
ATOM 2027 C C . GLY A 1 248 ? -5.158 4.573 -16.699 1.00 84.75 248 GLY A C 1
ATOM 2028 O O . GLY A 1 248 ? -5.408 5.738 -16.985 1.00 84.75 248 GLY A O 1
ATOM 2029 N N . LYS A 1 249 ? -6.119 3.643 -16.593 1.00 85.94 249 LYS A N 1
ATOM 2030 C CA . LYS A 1 249 ? -7.563 3.931 -16.632 1.00 85.94 249 LYS A CA 1
ATOM 2031 C C . LYS A 1 249 ? -8.181 3.878 -15.240 1.00 85.94 249 LYS A C 1
ATOM 2033 O O . LYS A 1 249 ? -9.026 4.703 -14.913 1.00 85.94 249 LYS A O 1
ATOM 2038 N N . ARG A 1 250 ? -7.773 2.892 -14.436 1.00 82.56 250 ARG A N 1
ATOM 2039 C CA . ARG A 1 250 ? -8.219 2.727 -13.050 1.00 82.56 250 ARG A CA 1
ATOM 2040 C C . ARG A 1 250 ? -7.273 3.492 -12.135 1.00 82.56 250 ARG A C 1
ATOM 2042 O O . ARG A 1 250 ? -6.094 3.157 -12.063 1.00 82.56 250 ARG A O 1
ATOM 2049 N N . LYS A 1 251 ? -7.799 4.512 -11.455 1.00 79.31 251 LYS A N 1
ATOM 2050 C CA . LYS A 1 251 ? -7.030 5.335 -10.511 1.00 79.31 251 LYS A CA 1
ATOM 2051 C C . LYS A 1 251 ? -6.535 4.526 -9.314 1.00 79.31 251 LYS A C 1
ATOM 2053 O O . LYS A 1 251 ? -5.449 4.797 -8.825 1.00 79.31 251 LYS A O 1
ATOM 2058 N N . THR A 1 252 ? -7.286 3.499 -8.913 1.00 88.62 252 THR A N 1
ATOM 2059 C CA . THR A 1 252 ? -7.001 2.667 -7.738 1.00 88.62 252 THR A CA 1
ATOM 2060 C C . THR A 1 252 ? -5.756 1.793 -7.882 1.00 88.62 252 THR A C 1
ATOM 2062 O O . THR A 1 252 ? -5.074 1.542 -6.896 1.00 88.62 252 THR A O 1
ATOM 2065 N N . THR A 1 253 ? -5.405 1.373 -9.105 1.00 93.06 253 THR A N 1
ATOM 2066 C CA . THR A 1 253 ? -4.360 0.361 -9.332 1.00 93.06 253 THR A CA 1
ATOM 2067 C C . THR A 1 253 ? -3.023 0.738 -8.703 1.00 93.06 253 THR A C 1
ATOM 2069 O O . THR A 1 253 ? -2.422 -0.084 -8.033 1.00 93.06 253 THR A O 1
ATOM 2072 N N . VAL A 1 254 ? -2.552 1.978 -8.856 1.00 94.44 254 VAL A N 1
ATOM 2073 C CA . VAL A 1 254 ? -1.250 2.361 -8.279 1.00 94.44 254 VAL A CA 1
ATOM 2074 C C . VAL A 1 254 ? -1.249 2.333 -6.748 1.00 94.44 254 VAL A C 1
ATOM 2076 O O . VAL A 1 254 ? -0.228 1.998 -6.161 1.00 94.44 254 VAL A O 1
ATOM 2079 N N . TRP A 1 255 ? -2.383 2.618 -6.104 1.00 96.19 255 TRP A N 1
ATOM 2080 C CA . TRP A 1 255 ? -2.526 2.549 -4.646 1.00 96.19 255 TRP A CA 1
ATOM 2081 C C . TRP A 1 255 ? -2.431 1.107 -4.149 1.00 96.19 255 TRP A C 1
ATOM 2083 O O . TRP A 1 255 ? -1.756 0.849 -3.156 1.00 96.19 255 TRP A O 1
ATOM 2093 N N . HIS A 1 256 ? -3.040 0.182 -4.894 1.00 97.06 256 HIS A N 1
ATOM 2094 C CA . HIS A 1 256 ? -2.960 -1.254 -4.653 1.00 97.06 256 HIS A CA 1
ATOM 2095 C C . HIS A 1 256 ? -1.519 -1.771 -4.777 1.00 97.06 256 HIS A C 1
ATOM 2097 O O . HIS A 1 256 ? -0.979 -2.357 -3.840 1.00 97.06 256 HIS A O 1
ATOM 2103 N N . GLU A 1 257 ? -0.865 -1.499 -5.912 1.00 97.69 257 GLU A N 1
ATOM 2104 C CA . GLU A 1 257 ? 0.480 -2.023 -6.187 1.00 97.69 257 GLU A CA 1
ATOM 2105 C C . GLU A 1 257 ? 1.547 -1.464 -5.234 1.00 97.69 257 GLU A C 1
ATOM 2107 O O . GLU A 1 257 ? 2.526 -2.149 -4.935 1.00 97.69 257 GLU A O 1
ATOM 2112 N N . ILE A 1 258 ? 1.360 -0.242 -4.717 1.00 97.25 258 ILE A N 1
ATOM 2113 C CA . ILE A 1 258 ? 2.239 0.313 -3.677 1.00 97.25 258 ILE A CA 1
ATOM 2114 C C . ILE A 1 258 ? 2.178 -0.532 -2.399 1.00 97.25 258 ILE A C 1
ATOM 2116 O O . ILE A 1 258 ? 3.212 -0.717 -1.765 1.00 97.25 258 ILE A O 1
ATOM 2120 N N . GLY A 1 259 ? 1.025 -1.108 -2.048 1.00 97.94 259 GLY A N 1
ATOM 2121 C CA . GLY A 1 259 ? 0.920 -2.010 -0.898 1.00 97.94 259 GLY A CA 1
ATOM 2122 C C . GLY A 1 259 ? 1.828 -3.234 -1.030 1.00 97.94 259 GLY A C 1
ATOM 2123 O O . GLY A 1 259 ? 2.581 -3.540 -0.107 1.00 97.94 259 GLY A O 1
ATOM 2124 N N . HIS A 1 260 ? 1.841 -3.882 -2.198 1.00 98.00 260 HIS A N 1
ATOM 2125 C CA . HIS A 1 260 ? 2.759 -4.996 -2.457 1.00 98.00 260 HIS A CA 1
ATOM 2126 C C . HIS A 1 260 ? 4.225 -4.560 -2.452 1.00 98.00 260 HIS A C 1
ATOM 2128 O O . HIS A 1 260 ? 5.073 -5.256 -1.895 1.00 98.00 260 HIS A O 1
ATOM 2134 N N . PHE A 1 261 ? 4.528 -3.397 -3.033 1.00 97.81 261 PHE A N 1
ATOM 2135 C CA . PHE A 1 261 ? 5.872 -2.830 -2.990 1.00 97.81 261 PHE A CA 1
ATOM 2136 C C . PHE A 1 261 ? 6.349 -2.609 -1.546 1.00 97.81 261 PHE A C 1
ATOM 2138 O O . PHE A 1 261 ? 7.468 -2.994 -1.210 1.00 97.81 261 PHE A O 1
ATOM 2145 N N . VAL A 1 262 ? 5.505 -2.055 -0.674 1.00 97.62 262 VAL A N 1
ATOM 2146 C CA . VAL A 1 262 ? 5.842 -1.830 0.739 1.00 97.62 262 VAL A CA 1
ATOM 2147 C C . VAL A 1 262 ? 6.059 -3.149 1.472 1.00 97.62 262 VAL A C 1
ATOM 2149 O O . VAL A 1 262 ? 7.076 -3.297 2.137 1.00 97.62 262 VAL A O 1
ATOM 2152 N N . GLU A 1 263 ? 5.172 -4.133 1.325 1.00 97.81 263 GLU A N 1
ATOM 2153 C CA . GLU A 1 263 ? 5.333 -5.449 1.968 1.00 97.81 263 GLU A CA 1
ATOM 2154 C C . GLU A 1 263 ? 6.586 -6.197 1.491 1.00 97.81 263 GLU A C 1
ATOM 2156 O O . GLU A 1 263 ? 7.216 -6.942 2.249 1.00 97.81 263 GLU A O 1
ATOM 2161 N N . GLU A 1 264 ? 6.995 -5.965 0.246 1.00 96.69 264 GLU A N 1
ATOM 2162 C CA . GLU A 1 264 ? 8.208 -6.555 -0.296 1.00 96.69 264 GLU A CA 1
ATOM 2163 C C . GLU A 1 264 ? 9.482 -5.957 0.333 1.00 96.69 264 GLU A C 1
ATOM 2165 O O . GLU A 1 264 ? 10.458 -6.685 0.543 1.00 96.69 264 GLU A O 1
ATOM 2170 N N . HIS A 1 265 ? 9.471 -4.677 0.717 1.00 96.50 265 HIS A N 1
ATOM 2171 C CA . HIS A 1 265 ? 10.616 -3.990 1.339 1.00 96.50 265 HIS A CA 1
ATOM 2172 C C . HIS A 1 265 ? 10.570 -3.993 2.869 1.00 96.50 265 HIS A C 1
ATOM 2174 O O . HIS A 1 265 ? 11.617 -4.010 3.517 1.00 96.50 265 HIS A O 1
ATOM 2180 N N . ASN A 1 266 ? 9.377 -4.050 3.455 1.00 96.81 266 ASN A N 1
ATOM 2181 C CA . ASN A 1 266 ? 9.156 -4.103 4.888 1.00 96.81 266 ASN A CA 1
ATOM 2182 C C . ASN A 1 266 ? 8.592 -5.470 5.297 1.00 96.81 266 ASN A C 1
ATOM 2184 O O . ASN A 1 266 ? 7.380 -5.703 5.336 1.00 96.81 266 ASN A O 1
ATOM 2188 N N . LYS A 1 267 ? 9.501 -6.387 5.653 1.00 96.81 267 LYS A N 1
ATOM 2189 C CA . LYS A 1 267 ? 9.132 -7.746 6.070 1.00 96.81 267 LYS A CA 1
ATOM 2190 C C . LYS A 1 267 ? 8.350 -7.780 7.390 1.00 96.81 267 LYS A C 1
ATOM 2192 O O . LYS A 1 267 ? 7.617 -8.742 7.607 1.00 96.81 267 LYS A O 1
ATOM 2197 N N . ASP A 1 268 ? 8.447 -6.750 8.235 1.00 98.06 268 ASP A N 1
ATOM 2198 C CA . ASP A 1 268 ? 7.628 -6.647 9.448 1.00 98.06 268 ASP A CA 1
ATOM 2199 C C . ASP A 1 268 ? 6.172 -6.313 9.105 1.00 98.06 268 ASP A C 1
ATOM 2201 O O . ASP A 1 268 ? 5.256 -6.911 9.669 1.00 98.06 268 ASP A O 1
ATOM 2205 N N . THR A 1 269 ? 5.949 -5.434 8.125 1.00 98.06 269 THR A N 1
ATOM 2206 C CA . THR A 1 269 ? 4.609 -5.136 7.600 1.00 98.06 269 THR A CA 1
ATOM 2207 C C . THR A 1 269 ? 3.979 -6.374 6.962 1.00 98.06 269 THR A C 1
ATOM 2209 O O . THR A 1 269 ? 2.870 -6.753 7.337 1.00 98.06 269 THR A O 1
ATOM 2212 N N . LEU A 1 270 ? 4.715 -7.089 6.101 1.00 98.12 270 LEU A N 1
ATOM 2213 C CA . LEU A 1 270 ? 4.244 -8.357 5.524 1.00 98.12 270 LEU A CA 1
ATOM 2214 C C . LEU A 1 270 ? 3.933 -9.410 6.602 1.00 98.12 270 LEU A C 1
ATOM 2216 O O . LEU A 1 270 ? 2.946 -10.143 6.497 1.00 98.12 270 LEU A O 1
ATOM 2220 N N . ARG A 1 271 ? 4.769 -9.499 7.645 1.00 98.06 271 ARG A N 1
ATOM 2221 C CA . ARG A 1 271 ? 4.541 -10.394 8.786 1.00 98.06 271 ARG A CA 1
ATOM 2222 C C . ARG A 1 271 ? 3.218 -10.062 9.480 1.00 98.06 271 ARG A C 1
ATOM 2224 O O . ARG A 1 271 ? 2.411 -10.970 9.663 1.00 98.06 271 ARG A O 1
ATOM 2231 N N . ILE A 1 272 ? 2.974 -8.792 9.813 1.00 98.56 272 ILE A N 1
ATOM 2232 C CA . ILE A 1 272 ? 1.722 -8.342 10.445 1.00 98.56 272 ILE A CA 1
ATOM 2233 C C . ILE A 1 272 ? 0.508 -8.673 9.568 1.00 98.56 272 ILE A C 1
ATOM 2235 O O . ILE A 1 272 ? -0.476 -9.207 10.079 1.00 98.56 272 ILE A O 1
ATOM 2239 N N . SER A 1 273 ? 0.584 -8.431 8.257 1.00 98.50 273 SER A N 1
ATOM 2240 C CA . SER A 1 273 ? -0.483 -8.773 7.310 1.00 98.50 273 SER A CA 1
ATOM 2241 C C . SER A 1 273 ? -0.805 -10.272 7.300 1.00 98.50 273 SER A C 1
ATOM 2243 O O . SER A 1 273 ? -1.965 -10.672 7.423 1.00 98.50 273 SER A O 1
ATOM 2245 N N . LYS A 1 274 ? 0.217 -11.132 7.224 1.00 97.88 274 LYS A N 1
ATOM 2246 C CA . LYS A 1 274 ? 0.032 -12.593 7.246 1.00 97.88 274 LYS A CA 1
ATOM 2247 C C . LYS A 1 274 ? -0.488 -13.101 8.589 1.00 97.88 274 LYS A C 1
ATOM 2249 O O . LYS A 1 274 ? -1.368 -13.962 8.620 1.00 97.88 274 LYS A O 1
ATOM 2254 N N . GLU A 1 275 ? 0.020 -12.561 9.694 1.00 97.81 275 GLU A N 1
ATOM 2255 C CA . GLU A 1 275 ? -0.472 -12.875 11.038 1.00 97.81 275 GLU A CA 1
ATOM 2256 C C . GLU A 1 275 ? -1.935 -12.453 11.214 1.00 97.81 275 GLU A C 1
ATOM 2258 O O . GLU A 1 275 ? -2.707 -13.187 11.832 1.00 97.81 275 GLU A O 1
ATOM 2263 N N . PHE A 1 276 ? -2.343 -11.312 10.649 1.00 98.31 276 PHE A N 1
ATOM 2264 C CA . PHE A 1 276 ? -3.727 -10.845 10.690 1.00 98.31 276 PHE A CA 1
ATOM 2265 C C . PHE A 1 276 ? -4.677 -11.833 10.012 1.00 98.31 276 PHE A C 1
ATOM 2267 O O . PHE A 1 276 ? -5.640 -12.264 10.652 1.00 98.31 276 PHE A O 1
ATOM 2274 N N . VAL A 1 277 ? -4.367 -12.247 8.777 1.00 97.75 277 VAL A N 1
ATOM 2275 C CA . VAL A 1 277 ? -5.164 -13.248 8.049 1.00 97.75 277 VAL A CA 1
ATOM 2276 C C . VAL A 1 277 ? -5.196 -14.553 8.835 1.00 97.75 277 VAL A C 1
ATOM 2278 O O . VAL A 1 277 ? -6.273 -15.015 9.195 1.00 97.75 277 VAL A O 1
ATOM 2281 N N . SER A 1 278 ? -4.032 -15.094 9.215 1.00 96.19 278 SER A N 1
ATOM 2282 C CA . SER A 1 278 ? -3.952 -16.363 9.950 1.00 96.19 278 SER A CA 1
ATOM 2283 C C . SER A 1 278 ? -4.719 -16.353 11.276 1.00 96.19 278 SER A C 1
ATOM 2285 O O . SER A 1 278 ? -5.253 -17.393 11.672 1.00 96.19 278 SER A O 1
ATOM 2287 N N . ARG A 1 279 ? -4.739 -15.221 11.992 1.00 96.44 279 ARG A N 1
ATOM 2288 C CA . ARG A 1 279 ? -5.471 -15.066 13.256 1.00 96.44 279 ARG A CA 1
ATOM 2289 C C . ARG A 1 279 ? -6.976 -15.067 13.018 1.00 96.44 279 ARG A C 1
ATOM 2291 O O . ARG A 1 279 ? -7.692 -15.729 13.769 1.00 96.44 279 ARG A O 1
ATOM 2298 N N . ARG A 1 280 ? -7.442 -14.345 11.998 1.00 95.94 280 ARG A N 1
ATOM 2299 C CA . ARG A 1 280 ? -8.868 -14.209 11.695 1.00 95.94 280 ARG A CA 1
ATOM 2300 C C . ARG A 1 280 ? -9.478 -15.466 11.078 1.00 95.94 280 ARG A C 1
ATOM 2302 O O . ARG A 1 280 ? -10.562 -15.870 11.474 1.00 95.94 280 ARG A O 1
ATOM 2309 N N . THR A 1 281 ? -8.738 -16.163 10.225 1.00 96.31 281 THR A N 1
ATOM 2310 C CA . THR A 1 281 ? -9.229 -17.338 9.489 1.00 96.31 281 THR A CA 1
ATOM 2311 C C . THR A 1 281 ? -8.936 -18.658 10.211 1.00 96.31 281 THR A C 1
ATOM 2313 O O . THR A 1 281 ? -8.794 -19.718 9.590 1.00 96.31 281 THR A O 1
ATOM 2316 N N . LYS A 1 282 ? -8.752 -18.629 11.536 1.00 94.94 282 LYS A N 1
ATOM 2317 C CA . LYS A 1 282 ? -8.332 -19.808 12.300 1.00 94.94 282 LYS A CA 1
ATOM 2318 C C . LYS A 1 282 ? -9.391 -20.912 12.220 1.00 94.94 282 LYS A C 1
ATOM 2320 O O . LYS A 1 282 ? -10.475 -20.792 12.779 1.00 94.94 282 LYS A O 1
ATOM 2325 N N . GLY A 1 283 ? -9.026 -22.035 11.604 1.00 93.25 283 GLY A N 1
ATOM 2326 C CA . GLY A 1 283 ? -9.915 -23.188 11.434 1.00 93.25 283 GLY A CA 1
ATOM 2327 C C . GLY A 1 283 ? -10.789 -23.132 10.178 1.00 93.25 283 GLY A C 1
ATOM 2328 O O . GLY A 1 283 ? -11.573 -24.055 9.956 1.00 93.25 283 GLY A O 1
ATOM 2329 N N . GLU A 1 284 ? -10.638 -22.101 9.345 1.00 96.06 284 GLU A N 1
ATOM 2330 C CA . GLU A 1 284 ? -11.252 -22.062 8.021 1.00 96.06 284 GLU A CA 1
ATOM 2331 C C . GLU A 1 284 ? -10.566 -23.023 7.046 1.00 96.06 284 GLU A C 1
ATOM 2333 O O . GLU A 1 284 ? -9.433 -23.467 7.247 1.00 96.06 284 GLU A O 1
ATOM 2338 N N . ARG A 1 285 ? -11.280 -23.353 5.969 1.00 93.88 285 ARG A N 1
ATOM 2339 C CA . ARG A 1 285 ? -10.737 -24.096 4.832 1.00 93.88 285 ARG A CA 1
ATOM 2340 C C . ARG A 1 285 ? -10.639 -23.168 3.640 1.00 93.88 285 ARG A C 1
ATOM 2342 O O . ARG A 1 285 ? -11.510 -22.328 3.436 1.00 93.88 285 ARG A O 1
ATOM 2349 N N . GLU A 1 286 ? -9.602 -23.380 2.846 1.00 94.81 286 GLU A N 1
ATOM 2350 C CA . GLU A 1 286 ? -9.427 -22.680 1.584 1.00 94.81 286 GLU A CA 1
ATOM 2351 C C . GLU A 1 286 ? -10.602 -22.949 0.639 1.00 94.81 286 GLU A C 1
ATOM 2353 O O . GLU A 1 286 ? -11.085 -24.078 0.508 1.00 94.81 286 GLU A O 1
ATOM 2358 N N . VAL A 1 287 ? -11.037 -21.893 -0.036 1.00 95.19 287 VAL A N 1
ATOM 2359 C CA . VAL A 1 287 ? -12.047 -21.918 -1.093 1.00 95.19 287 VAL A CA 1
ATOM 2360 C C . VAL A 1 287 ? -11.480 -21.250 -2.336 1.00 95.19 287 VAL A C 1
ATOM 2362 O O . VAL A 1 287 ? -10.613 -20.378 -2.246 1.00 95.19 287 VAL A O 1
ATOM 2365 N N . ARG A 1 288 ? -11.940 -21.651 -3.519 1.00 95.69 288 ARG A N 1
ATOM 2366 C CA . ARG A 1 288 ? -11.417 -21.083 -4.764 1.00 95.69 288 ARG A CA 1
ATOM 2367 C C . ARG A 1 288 ? -12.041 -19.725 -5.045 1.00 95.69 288 ARG A C 1
ATOM 2369 O O . ARG A 1 288 ? -13.256 -19.553 -4.967 1.00 95.69 288 ARG A O 1
ATOM 2376 N N . LEU A 1 289 ? -11.221 -18.763 -5.454 1.00 94.50 289 LEU A N 1
ATOM 2377 C CA . LEU A 1 289 ? -11.704 -17.431 -5.818 1.00 94.50 289 LEU A CA 1
ATOM 2378 C C . LEU A 1 289 ? -12.612 -17.458 -7.049 1.00 94.50 289 LEU A C 1
ATOM 2380 O O . LEU A 1 289 ? -13.524 -16.645 -7.132 1.00 94.50 289 LEU A O 1
ATOM 2384 N N . ASN A 1 290 ? -12.430 -18.404 -7.974 1.00 94.50 290 ASN A N 1
ATOM 2385 C CA . ASN A 1 290 ? -13.320 -18.547 -9.129 1.00 94.50 290 ASN A CA 1
ATOM 2386 C C . ASN A 1 290 ? -14.722 -19.082 -8.772 1.00 94.50 290 ASN A C 1
ATOM 2388 O O . ASN A 1 290 ? -15.661 -18.839 -9.529 1.00 94.50 290 ASN A O 1
ATOM 2392 N N . GLU A 1 291 ? -14.885 -19.750 -7.626 1.00 93.19 291 GLU A N 1
ATOM 2393 C CA . GLU A 1 291 ? -16.192 -20.167 -7.100 1.00 93.19 291 GLU A CA 1
ATOM 2394 C C . GLU A 1 291 ? -16.937 -18.986 -6.465 1.00 93.19 291 GLU A C 1
ATOM 2396 O O . GLU A 1 291 ? -18.156 -18.882 -6.587 1.00 93.19 291 GLU A O 1
ATOM 2401 N N . ILE A 1 292 ? -16.208 -18.069 -5.820 1.00 93.56 292 ILE A N 1
ATOM 2402 C CA . ILE A 1 292 ? -16.772 -16.851 -5.215 1.00 93.56 292 ILE A CA 1
ATOM 2403 C C . ILE A 1 292 ? -17.039 -15.777 -6.281 1.00 93.56 292 ILE A C 1
ATOM 2405 O O . ILE A 1 292 ? -18.060 -15.086 -6.234 1.00 93.56 292 ILE A O 1
ATOM 2409 N N . PHE A 1 293 ? -16.118 -15.636 -7.235 1.00 94.25 293 PHE A N 1
ATOM 2410 C CA . PHE A 1 293 ? -16.104 -14.605 -8.268 1.00 94.25 293 PHE A CA 1
ATOM 2411 C C . PHE A 1 293 ? -16.101 -15.220 -9.682 1.00 94.25 293 PHE A C 1
ATOM 2413 O O . PHE A 1 293 ? -15.118 -15.084 -10.426 1.00 94.25 293 PHE A O 1
ATOM 2420 N N . PRO A 1 294 ? -17.179 -15.917 -10.089 1.00 91.25 294 PRO A N 1
ATOM 2421 C CA . PRO A 1 294 ? -17.251 -16.535 -11.409 1.00 91.25 294 PRO A CA 1
ATOM 2422 C C . PRO A 1 294 ? -17.103 -15.493 -12.528 1.00 91.25 294 PRO A C 1
ATOM 2424 O O . PRO A 1 294 ? -17.757 -14.453 -12.524 1.00 91.25 294 PRO A O 1
ATOM 2427 N N . GLY A 1 295 ? -16.237 -15.780 -13.506 1.00 87.94 295 GLY A N 1
ATOM 2428 C CA . GLY A 1 295 ? -16.000 -14.912 -14.668 1.00 87.94 295 GLY A CA 1
ATOM 2429 C C . GLY A 1 295 ? -14.956 -13.804 -14.474 1.00 87.94 295 GLY A C 1
ATOM 2430 O O . GLY A 1 295 ? -14.664 -13.090 -15.430 1.00 87.94 295 GLY A O 1
ATOM 2431 N N . PHE A 1 296 ? -14.337 -13.687 -13.292 1.00 88.62 296 PHE A N 1
ATOM 2432 C CA . PHE A 1 296 ? -13.319 -12.661 -13.000 1.00 88.62 296 PHE A CA 1
ATOM 2433 C C . PHE A 1 296 ? -11.884 -13.062 -13.392 1.00 88.62 296 PHE A C 1
ATOM 2435 O O . PHE A 1 296 ? -10.943 -12.308 -13.164 1.00 88.62 296 PHE A O 1
ATOM 2442 N N . GLY A 1 297 ? -11.702 -14.231 -14.017 1.00 87.38 297 GLY A N 1
ATOM 2443 C CA . GLY A 1 297 ? -10.406 -14.665 -14.555 1.00 87.38 297 GLY A CA 1
ATOM 2444 C C . GLY A 1 297 ? -9.438 -15.274 -13.534 1.00 87.38 297 GLY A C 1
ATOM 2445 O O . GLY A 1 297 ? -8.273 -15.483 -13.869 1.00 87.38 297 GLY A O 1
ATOM 2446 N N . TYR A 1 298 ? -9.904 -15.582 -12.319 1.00 89.81 298 TYR A N 1
ATOM 2447 C CA . TYR A 1 298 ? -9.139 -16.352 -11.335 1.00 89.81 298 TYR A CA 1
ATOM 2448 C C . TYR A 1 298 ? -8.890 -17.786 -11.812 1.00 89.81 298 TYR A C 1
ATOM 2450 O O . TYR A 1 298 ? -9.757 -18.414 -12.430 1.00 89.81 298 TYR A O 1
ATOM 2458 N N . LYS A 1 299 ? -7.701 -18.308 -11.515 1.00 89.50 299 LYS A N 1
ATOM 2459 C CA . LYS A 1 299 ? -7.292 -19.679 -11.836 1.00 89.50 299 LYS A CA 1
ATOM 2460 C C . LYS A 1 299 ? -7.832 -20.663 -10.798 1.00 89.50 299 LYS A C 1
ATOM 2462 O O . LYS A 1 299 ? -8.123 -20.293 -9.667 1.00 89.50 299 LYS A O 1
ATOM 2467 N N . ASP A 1 300 ? -7.872 -21.947 -11.147 1.00 88.94 300 ASP A N 1
ATOM 2468 C CA . ASP A 1 300 ? -8.336 -23.013 -10.239 1.00 88.94 300 ASP A CA 1
ATOM 2469 C C . ASP A 1 300 ? -7.466 -23.196 -8.983 1.00 88.94 300 ASP A C 1
ATOM 2471 O O . ASP A 1 300 ? -7.893 -23.832 -8.017 1.00 88.94 300 ASP A O 1
ATOM 2475 N N . ASN A 1 301 ? -6.242 -22.663 -9.002 1.00 91.00 301 ASN A N 1
ATOM 2476 C CA . ASN A 1 301 ? -5.319 -22.653 -7.871 1.00 91.00 301 ASN A CA 1
ATOM 2477 C C . ASN A 1 301 ? -5.276 -21.310 -7.122 1.00 91.00 301 ASN A C 1
ATOM 2479 O O . ASN A 1 301 ? -4.548 -21.208 -6.139 1.00 91.00 301 ASN A O 1
ATOM 2483 N N . ASP A 1 302 ? -6.031 -20.294 -7.558 1.00 91.56 302 ASP A N 1
ATOM 2484 C CA . ASP A 1 302 ? -6.216 -19.065 -6.787 1.00 91.56 302 ASP A CA 1
ATOM 2485 C C . ASP A 1 302 ? -7.212 -19.353 -5.652 1.00 91.56 302 ASP A C 1
ATOM 2487 O O . ASP A 1 302 ? -8.432 -19.318 -5.838 1.00 91.56 302 ASP A O 1
ATOM 2491 N N . VAL A 1 303 ? -6.679 -19.674 -4.475 1.00 94.25 303 VAL A N 1
ATOM 2492 C CA . VAL A 1 303 ? -7.453 -19.996 -3.270 1.00 94.25 303 VAL A CA 1
ATOM 2493 C C . VAL A 1 303 ? -7.390 -18.876 -2.237 1.00 94.25 303 VAL A C 1
ATOM 2495 O O . VAL A 1 303 ? -6.434 -18.100 -2.185 1.00 94.25 303 VAL A O 1
ATOM 2498 N N . THR A 1 304 ? -8.426 -18.791 -1.410 1.00 96.31 304 THR A N 1
ATOM 2499 C CA . THR A 1 304 ? -8.543 -17.813 -0.331 1.00 96.31 304 THR A CA 1
ATOM 2500 C C . THR A 1 304 ? -9.113 -18.438 0.938 1.00 96.31 304 THR A C 1
ATOM 2502 O O . THR A 1 304 ? -9.921 -19.368 0.878 1.00 96.31 304 THR A O 1
ATOM 2505 N N . LEU A 1 305 ? -8.711 -17.902 2.086 1.00 95.62 305 LEU A N 1
ATOM 2506 C CA . LEU A 1 305 ? -9.411 -18.073 3.354 1.00 95.62 305 LEU A CA 1
ATOM 2507 C C . LEU A 1 305 ? -10.415 -16.927 3.486 1.00 95.62 305 LEU A C 1
ATOM 2509 O O . LEU A 1 305 ? -10.035 -15.773 3.671 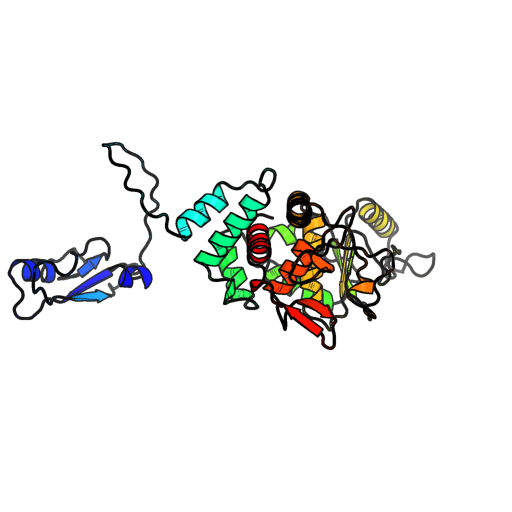1.00 95.62 305 LEU A O 1
ATOM 2513 N N . LYS A 1 306 ? -11.691 -17.242 3.270 1.00 91.94 306 LYS A N 1
ATOM 2514 C CA . LYS A 1 306 ? -12.707 -16.249 2.914 1.00 91.94 306 LYS A CA 1
ATOM 2515 C C . LYS A 1 306 ? -12.968 -15.234 4.027 1.00 91.94 306 LYS A C 1
ATOM 2517 O O . LYS A 1 306 ? -13.057 -14.047 3.707 1.00 91.94 306 LYS A O 1
ATOM 2522 N N . ASP A 1 307 ? -13.142 -15.712 5.263 1.00 94.56 307 ASP A N 1
ATOM 2523 C CA . ASP A 1 307 ? -13.638 -14.935 6.406 1.00 94.56 307 ASP A CA 1
ATOM 2524 C C . ASP A 1 307 ? -14.851 -14.042 6.040 1.00 94.56 307 ASP A C 1
ATOM 2526 O O . ASP A 1 307 ? -15.540 -14.250 5.033 1.00 94.56 307 ASP A O 1
ATOM 2530 N N . ASP A 1 308 ? -15.150 -13.049 6.872 1.00 93.75 308 ASP A N 1
ATOM 2531 C CA . ASP A 1 308 ? -16.099 -11.971 6.615 1.00 93.75 308 ASP A CA 1
ATOM 2532 C C . ASP A 1 308 ? -15.410 -10.644 6.237 1.00 93.75 308 ASP A C 1
ATOM 2534 O O . ASP A 1 308 ? -15.967 -9.563 6.444 1.00 93.75 308 ASP A O 1
ATOM 2538 N N . PHE A 1 309 ? -14.208 -10.711 5.651 1.00 97.06 309 PHE A N 1
ATOM 2539 C CA . PHE A 1 309 ? -13.504 -9.542 5.114 1.00 97.06 309 PHE A CA 1
ATOM 2540 C C . PHE A 1 309 ? -14.385 -8.720 4.155 1.00 97.06 309 PHE A C 1
ATOM 2542 O O . PHE A 1 309 ? -15.322 -9.230 3.531 1.00 97.06 309 PHE A O 1
ATOM 2549 N N . ILE A 1 310 ? -14.032 -7.446 3.948 1.00 97.50 310 ILE A N 1
ATOM 2550 C CA . ILE A 1 310 ? -14.692 -6.588 2.940 1.00 97.50 310 ILE A CA 1
ATOM 2551 C C . ILE A 1 310 ? -14.550 -7.129 1.511 1.00 97.50 310 ILE A C 1
ATOM 2553 O O . ILE A 1 310 ? -15.369 -6.833 0.648 1.00 97.50 310 ILE A O 1
ATOM 2557 N N . SER A 1 311 ? -13.536 -7.960 1.269 1.00 97.50 311 SER A N 1
ATOM 2558 C CA . SER A 1 311 ? -13.450 -8.824 0.102 1.00 97.50 311 SER A CA 1
ATOM 2559 C C . SER A 1 311 ? -12.731 -10.121 0.465 1.00 97.50 311 SER A C 1
ATOM 2561 O O . SER A 1 311 ? -11.631 -10.055 1.016 1.00 97.50 311 SER A O 1
ATOM 2563 N N . PRO A 1 312 ? -13.267 -11.292 0.075 1.00 96.62 312 PRO A N 1
ATOM 2564 C CA . PRO A 1 312 ? -12.548 -12.563 0.110 1.00 96.62 312 PRO A CA 1
ATOM 2565 C C . PRO A 1 312 ? -11.168 -12.527 -0.547 1.00 96.62 312 PRO A C 1
ATOM 2567 O O . PRO A 1 312 ? -10.344 -13.385 -0.260 1.00 96.62 312 PRO A O 1
ATOM 2570 N N . TYR A 1 313 ? -10.884 -11.561 -1.426 1.00 96.25 313 TYR A N 1
ATOM 2571 C CA . TYR A 1 313 ? -9.559 -11.413 -2.019 1.00 96.25 313 TYR A CA 1
ATOM 2572 C C . TYR A 1 313 ? -8.463 -11.125 -0.975 1.00 96.25 313 TYR A C 1
ATOM 2574 O O . TYR A 1 313 ? -7.341 -11.585 -1.150 1.00 96.25 313 TYR A O 1
ATOM 2582 N N . ILE A 1 314 ? -8.794 -10.486 0.156 1.00 97.75 314 ILE A N 1
ATOM 2583 C CA . ILE A 1 314 ? -7.851 -10.196 1.257 1.00 97.75 314 ILE A CA 1
ATOM 2584 C C . ILE A 1 314 ? -7.217 -11.476 1.826 1.00 97.75 314 ILE A C 1
ATOM 2586 O O . ILE A 1 314 ? -6.036 -11.491 2.168 1.00 97.75 314 ILE A O 1
ATOM 2590 N N . GLY A 1 315 ? -7.986 -12.565 1.896 1.00 96.56 315 GLY A N 1
ATOM 2591 C CA . GLY A 1 315 ? -7.524 -13.857 2.406 1.00 96.56 315 GLY A CA 1
ATOM 2592 C C . GLY A 1 315 ? -6.761 -14.713 1.393 1.00 96.56 315 GLY A C 1
ATOM 2593 O O . GLY A 1 315 ? -6.452 -15.874 1.694 1.00 96.56 315 GLY A O 1
ATOM 2594 N N . LYS A 1 316 ? -6.487 -14.190 0.188 1.00 95.50 316 LYS A N 1
ATOM 2595 C CA . LYS A 1 316 ? -5.771 -14.924 -0.857 1.00 95.50 316 LYS A CA 1
ATOM 2596 C C . LYS A 1 316 ? -4.371 -15.306 -0.377 1.00 95.50 316 LYS A C 1
ATOM 2598 O O . LYS A 1 316 ? -3.631 -14.480 0.154 1.00 95.50 316 LYS A O 1
ATOM 2603 N N . GLN A 1 317 ? -4.013 -16.572 -0.570 1.00 87.31 317 GLN A N 1
ATOM 2604 C CA . GLN A 1 317 ? -2.770 -17.126 -0.039 1.00 87.31 317 GLN A CA 1
ATOM 2605 C C . GLN A 1 317 ? -1.607 -16.966 -1.023 1.00 87.31 317 GLN A C 1
ATOM 2607 O O . GLN A 1 317 ? -1.678 -17.407 -2.171 1.00 87.31 317 GLN A O 1
ATOM 2612 N N . TYR A 1 318 ? -0.507 -16.392 -0.534 1.00 87.94 318 TYR A N 1
ATOM 2613 C CA . TYR A 1 318 ? 0.774 -16.316 -1.233 1.00 87.94 318 TYR A CA 1
ATOM 2614 C C . TYR A 1 318 ? 1.923 -16.659 -0.281 1.00 87.94 318 TYR A C 1
ATOM 2616 O O . TYR A 1 318 ? 1.883 -16.358 0.915 1.00 87.94 318 TYR A O 1
ATOM 2624 N N . SER A 1 319 ? 2.996 -17.242 -0.816 1.00 85.94 319 SER A N 1
ATOM 2625 C CA . SER A 1 319 ? 4.205 -17.556 -0.042 1.00 85.94 319 SER A CA 1
ATOM 2626 C C . SER A 1 319 ? 4.923 -16.313 0.479 1.00 85.94 319 SER A C 1
ATOM 2628 O O . SER A 1 319 ? 5.455 -16.316 1.587 1.00 85.94 319 SER A O 1
ATOM 2630 N N . ASP A 1 320 ? 4.906 -15.230 -0.289 1.00 86.62 320 ASP A N 1
ATOM 2631 C CA . ASP A 1 320 ? 5.820 -14.085 -0.203 1.00 86.62 320 ASP A CA 1
ATOM 2632 C C . ASP A 1 320 ? 5.106 -12.726 -0.281 1.00 86.62 320 ASP A C 1
ATOM 2634 O O . ASP A 1 320 ? 5.742 -11.709 -0.051 1.00 86.62 320 ASP A O 1
ATOM 2638 N N . ALA A 1 321 ? 3.784 -12.710 -0.466 1.00 92.94 321 ALA A N 1
ATOM 2639 C CA . ALA A 1 321 ? 2.966 -11.494 -0.504 1.00 92.94 321 ALA A CA 1
ATOM 2640 C C . ALA A 1 321 ? 1.683 -11.635 0.336 1.00 92.94 321 ALA A C 1
ATOM 2642 O O . ALA A 1 321 ? 1.416 -12.699 0.907 1.00 92.94 321 ALA A O 1
ATOM 2643 N N . SER A 1 322 ? 0.895 -10.566 0.415 1.00 97.12 322 SER A N 1
ATOM 2644 C CA . SER A 1 322 ? -0.482 -10.581 0.907 1.00 97.12 322 SER A CA 1
ATOM 2645 C C . SER A 1 322 ? -1.334 -9.550 0.156 1.00 97.12 322 SER A C 1
ATOM 2647 O O . SER A 1 322 ? -0.793 -8.669 -0.508 1.00 97.12 322 SER A O 1
ATOM 2649 N N . GLU A 1 323 ? -2.661 -9.644 0.279 1.00 98.06 323 GLU A N 1
ATOM 2650 C CA . GLU A 1 323 ? -3.603 -8.631 -0.235 1.00 98.06 323 GLU A CA 1
ATOM 2651 C C . GLU A 1 323 ? -4.076 -7.653 0.855 1.00 98.06 323 GLU A C 1
ATOM 2653 O O . GLU A 1 323 ? -4.972 -6.838 0.640 1.00 98.06 323 GLU A O 1
ATOM 2658 N N . VAL A 1 324 ? -3.513 -7.755 2.062 1.00 98.62 324 VAL A N 1
ATOM 2659 C CA . VAL A 1 324 ? -3.989 -7.018 3.238 1.00 98.62 324 VAL A CA 1
ATOM 2660 C C . VAL A 1 324 ? -3.679 -5.540 3.075 1.00 98.62 324 VAL A C 1
ATOM 2662 O O . VAL A 1 324 ? -4.601 -4.726 3.099 1.00 98.62 324 VAL A O 1
ATOM 2665 N N . LEU A 1 325 ? -2.408 -5.177 2.878 1.00 98.62 325 LEU A N 1
ATOM 2666 C CA . LEU A 1 325 ? -2.045 -3.773 2.725 1.00 98.62 325 LEU A CA 1
ATOM 2667 C C . LEU A 1 325 ? -2.546 -3.197 1.396 1.00 98.62 325 LEU A C 1
ATOM 2669 O O . LEU A 1 325 ? -3.088 -2.098 1.391 1.00 98.62 325 LEU A O 1
ATOM 2673 N N . SER A 1 326 ? -2.424 -3.935 0.289 1.00 98.19 326 SER A N 1
ATOM 2674 C CA . SER A 1 326 ? -2.814 -3.470 -1.052 1.00 98.19 326 SER A CA 1
ATOM 2675 C C . SER A 1 326 ? -4.290 -3.059 -1.125 1.00 98.19 326 SER A C 1
ATOM 2677 O O . SER A 1 326 ? -4.598 -1.906 -1.446 1.00 98.19 326 SER A O 1
ATOM 2679 N N . ILE A 1 327 ? -5.207 -3.948 -0.730 1.00 98.38 327 ILE A N 1
ATOM 2680 C CA . ILE A 1 327 ? -6.648 -3.654 -0.689 1.00 98.38 327 ILE A CA 1
ATOM 2681 C C . ILE A 1 327 ? -6.971 -2.583 0.354 1.00 98.38 327 ILE A C 1
ATOM 2683 O O . ILE A 1 327 ? -7.889 -1.783 0.160 1.00 98.38 327 ILE A O 1
ATOM 2687 N N . GLY A 1 328 ? -6.201 -2.523 1.437 1.00 98.69 328 GLY A N 1
ATOM 2688 C CA . GLY A 1 328 ? -6.404 -1.573 2.521 1.00 98.69 328 GLY A CA 1
ATOM 2689 C C . GLY A 1 328 ? -6.141 -0.146 2.067 1.00 98.69 328 GLY A C 1
ATOM 2690 O O . GLY A 1 328 ? -6.979 0.738 2.237 1.00 98.69 328 GLY A O 1
ATOM 2691 N N . LEU A 1 329 ? -4.989 0.053 1.433 1.00 98.44 329 LEU A N 1
ATOM 2692 C CA . LEU A 1 329 ? -4.572 1.318 0.847 1.00 98.44 329 LEU A CA 1
ATOM 2693 C C . LEU A 1 329 ? -5.533 1.782 -0.248 1.00 98.44 329 LEU A C 1
ATOM 2695 O O . LEU A 1 329 ? -6.005 2.920 -0.213 1.00 98.44 329 LEU A O 1
ATOM 2699 N N . GLU A 1 330 ? -5.884 0.887 -1.172 1.00 97.38 330 GLU A N 1
ATOM 2700 C CA . GLU A 1 330 ? -6.894 1.154 -2.197 1.00 97.38 330 GLU A CA 1
ATOM 2701 C C . GLU A 1 330 ? -8.213 1.625 -1.567 1.00 97.38 330 GLU A C 1
ATOM 2703 O O . GLU A 1 330 ? -8.746 2.668 -1.944 1.00 97.38 330 GLU A O 1
ATOM 2708 N N . SER A 1 331 ? -8.694 0.919 -0.544 1.00 98.19 331 SER A N 1
ATOM 2709 C CA . SER A 1 331 ? -9.983 1.208 0.090 1.00 98.19 331 SER A CA 1
ATOM 2710 C C . SER A 1 331 ? -9.986 2.456 0.978 1.00 98.19 331 SER A C 1
ATOM 2712 O O . SER A 1 331 ? -11.063 2.937 1.324 1.00 98.19 331 SER A O 1
ATOM 2714 N N . ILE A 1 332 ? -8.823 2.982 1.371 1.00 98.38 332 ILE A N 1
ATOM 2715 C CA . ILE A 1 332 ? -8.723 4.231 2.140 1.00 98.38 332 ILE A CA 1
ATOM 2716 C C . ILE A 1 332 ? -8.645 5.445 1.214 1.00 98.38 332 ILE A C 1
ATOM 2718 O O . ILE A 1 332 ? -9.351 6.434 1.428 1.00 98.38 332 ILE A O 1
ATOM 2722 N N . PHE A 1 333 ? -7.786 5.387 0.196 1.00 97.06 333 PHE A N 1
ATOM 2723 C CA . PHE A 1 333 ? -7.455 6.551 -0.630 1.00 97.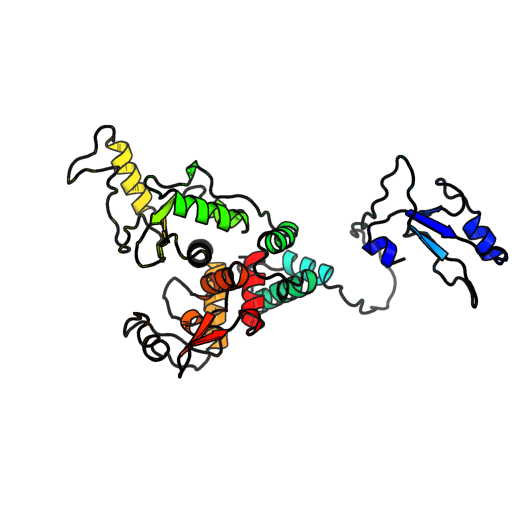06 333 PHE A CA 1
ATOM 2724 C C . PHE A 1 333 ? -8.297 6.663 -1.905 1.00 97.06 333 PHE A C 1
ATOM 2726 O O . PHE A 1 333 ? -8.459 7.767 -2.432 1.00 97.06 333 PHE A O 1
ATOM 2733 N N . GLU A 1 334 ? -8.849 5.550 -2.389 1.00 95.81 334 GLU A N 1
ATOM 2734 C CA . GLU A 1 334 ? -9.744 5.470 -3.548 1.00 95.81 334 GLU A CA 1
ATOM 2735 C C . GLU A 1 334 ? -10.935 4.521 -3.244 1.00 95.81 334 GLU A C 1
ATOM 2737 O O . GLU A 1 334 ? -11.137 3.529 -3.946 1.00 95.81 334 GLU A O 1
ATOM 2742 N N . PRO A 1 335 ? -11.741 4.796 -2.194 1.00 94.81 335 PRO A N 1
ATOM 2743 C CA . PRO A 1 335 ? -12.762 3.874 -1.682 1.00 94.81 335 PRO A CA 1
ATOM 2744 C C . PRO A 1 335 ? -13.864 3.521 -2.687 1.00 94.81 335 PRO A C 1
ATOM 2746 O O . PRO A 1 335 ? -14.444 2.442 -2.586 1.00 94.81 335 PRO A O 1
ATOM 2749 N N . GLY A 1 336 ? -14.192 4.425 -3.620 1.00 93.12 336 GLY A N 1
ATOM 2750 C CA . GLY A 1 336 ? -15.252 4.230 -4.611 1.00 93.12 336 GLY A CA 1
ATOM 2751 C C . GLY A 1 336 ? -16.563 3.709 -4.003 1.00 93.12 336 GLY A C 1
ATOM 2752 O O . GLY A 1 336 ? -17.040 4.195 -2.973 1.00 93.12 336 GLY A O 1
ATOM 2753 N N . GLU A 1 337 ? -17.139 2.690 -4.642 1.00 93.19 337 GLU A N 1
ATOM 2754 C CA . GLU A 1 337 ? -18.322 1.970 -4.142 1.00 93.19 337 GLU A CA 1
ATOM 2755 C C . GLU A 1 337 ? -17.983 0.925 -3.061 1.00 93.19 337 GLU A C 1
ATOM 2757 O O . GLU A 1 337 ? -18.887 0.378 -2.435 1.00 93.19 337 GLU A O 1
ATOM 2762 N N . GLY A 1 338 ? -16.698 0.683 -2.790 1.00 95.50 338 GLY A N 1
ATOM 2763 C CA . GLY A 1 338 ? -16.200 -0.368 -1.909 1.00 95.50 338 GLY A CA 1
ATOM 2764 C C . GLY A 1 338 ? -15.555 -1.525 -2.671 1.00 95.50 338 GLY A C 1
ATOM 2765 O O . GLY A 1 338 ? -15.332 -1.469 -3.881 1.00 95.50 338 GLY A O 1
ATOM 2766 N N . GLN A 1 339 ? -15.249 -2.593 -1.942 1.00 96.56 339 GLN A N 1
ATOM 2767 C CA . GLN A 1 339 ? -14.629 -3.806 -2.464 1.00 96.56 339 GLN A CA 1
ATOM 2768 C C . GLN A 1 339 ? -15.680 -4.877 -2.747 1.00 96.56 339 GLN A C 1
ATOM 2770 O O . GLN A 1 339 ? -16.654 -5.012 -2.008 1.00 96.56 339 GLN A O 1
ATOM 2775 N N . LEU A 1 340 ? -15.488 -5.652 -3.818 1.00 95.62 340 LEU A N 1
ATOM 2776 C CA . LEU A 1 340 ? -16.403 -6.738 -4.168 1.00 95.62 340 LEU A CA 1
ATOM 2777 C C . LEU A 1 340 ? -16.311 -7.850 -3.112 1.00 95.62 340 LEU A C 1
ATOM 2779 O O . LEU A 1 340 ? -15.307 -8.566 -3.035 1.00 95.62 340 LEU A O 1
ATOM 2783 N N . LYS A 1 341 ? -17.373 -8.010 -2.317 1.00 95.44 341 LYS A N 1
ATOM 2784 C CA . LYS A 1 341 ? -17.458 -9.016 -1.249 1.00 95.44 341 LYS A CA 1
ATOM 2785 C C . LYS A 1 341 ? -18.049 -10.331 -1.738 1.00 95.44 341 LYS A C 1
ATOM 2787 O O . LYS A 1 341 ? -17.606 -11.406 -1.336 1.00 95.44 341 LYS A O 1
ATOM 2792 N N . SER A 1 342 ? -19.057 -10.267 -2.604 1.00 93.50 342 SER A N 1
ATOM 2793 C CA . SER A 1 342 ? -19.714 -11.457 -3.147 1.00 93.50 342 SER A CA 1
ATOM 2794 C C . SER A 1 342 ? -20.468 -11.172 -4.443 1.00 93.50 342 SER A C 1
ATOM 2796 O O . SER A 1 342 ? -20.842 -10.036 -4.739 1.00 93.50 342 SER A O 1
ATOM 2798 N N . ILE A 1 343 ? -20.712 -12.238 -5.207 1.00 91.56 343 ILE A N 1
ATOM 2799 C CA . ILE A 1 343 ? -21.572 -12.225 -6.390 1.00 91.56 343 ILE A CA 1
ATOM 2800 C C . ILE A 1 343 ? -22.760 -13.130 -6.096 1.00 91.56 343 ILE A C 1
ATOM 2802 O O . ILE A 1 343 ? -22.595 -14.312 -5.800 1.00 91.56 343 ILE A O 1
ATOM 2806 N N . SER A 1 344 ? -23.960 -12.561 -6.145 1.00 86.31 344 SER A N 1
ATOM 2807 C CA . SER A 1 344 ? -25.208 -13.321 -6.064 1.00 86.31 344 SER A CA 1
ATOM 2808 C C . SER A 1 344 ? -26.011 -13.104 -7.350 1.00 86.31 344 SER A C 1
ATOM 2810 O O . SER A 1 344 ? -25.494 -13.354 -8.435 1.00 86.31 344 SER A O 1
ATOM 2812 N N . LYS A 1 345 ? -27.250 -12.608 -7.263 1.00 84.75 345 LYS A N 1
ATOM 2813 C CA . LYS A 1 345 ? -27.954 -12.044 -8.427 1.00 84.75 345 LYS A CA 1
ATOM 2814 C C . LYS A 1 345 ? -27.348 -10.706 -8.866 1.00 84.75 345 LYS A C 1
ATOM 2816 O O . LYS A 1 345 ? -27.425 -10.366 -10.039 1.00 84.75 345 LYS A O 1
ATOM 2821 N N . GLU A 1 346 ? -26.746 -9.984 -7.925 1.00 89.94 346 GLU A N 1
ATOM 2822 C CA . GLU A 1 346 ? -26.109 -8.680 -8.113 1.00 89.94 346 GLU A CA 1
ATOM 2823 C C . GLU A 1 346 ? -24.717 -8.676 -7.459 1.00 89.94 346 GLU A C 1
ATOM 2825 O O . GLU A 1 346 ? -24.393 -9.557 -6.648 1.00 89.94 346 GLU A O 1
ATOM 2830 N N . TYR A 1 347 ? -23.893 -7.695 -7.833 1.00 94.00 347 TYR A N 1
ATOM 2831 C CA . TYR A 1 347 ? -22.592 -7.452 -7.214 1.00 94.00 347 TYR A CA 1
ATOM 2832 C C . TYR A 1 347 ? -22.773 -6.761 -5.863 1.00 94.00 347 TYR A C 1
ATOM 2834 O O . TYR A 1 347 ? -23.420 -5.719 -5.785 1.00 94.00 347 TYR A O 1
ATOM 2842 N N . ASN A 1 348 ? -22.191 -7.333 -4.811 1.00 95.12 348 ASN A N 1
ATOM 2843 C CA . ASN A 1 348 ? -22.227 -6.762 -3.470 1.00 95.12 348 ASN A CA 1
ATOM 2844 C C . ASN A 1 348 ? -20.883 -6.106 -3.137 1.00 95.12 348 ASN A C 1
ATOM 2846 O O . ASN A 1 348 ? -19.874 -6.809 -3.005 1.00 95.12 348 ASN A O 1
ATOM 2850 N N . PHE A 1 349 ? -20.884 -4.782 -2.989 1.00 96.50 349 PHE A N 1
ATOM 2851 C CA . PHE A 1 349 ? -19.709 -3.990 -2.631 1.00 96.50 349 PHE A CA 1
ATOM 2852 C C . PHE A 1 349 ? -19.795 -3.510 -1.184 1.00 96.50 349 PHE A C 1
ATOM 2854 O O . PHE A 1 349 ? -20.856 -3.086 -0.733 1.00 96.50 349 PHE A O 1
ATOM 2861 N N . VAL A 1 350 ? -18.675 -3.590 -0.466 1.00 97.31 350 VAL A N 1
ATOM 2862 C CA . VAL A 1 350 ? -18.577 -3.280 0.966 1.00 97.31 350 VAL A CA 1
ATOM 2863 C C . VAL A 1 350 ? -17.413 -2.329 1.205 1.00 97.31 350 VAL A C 1
ATOM 2865 O O . VAL A 1 350 ? -16.321 -2.516 0.661 1.00 97.31 350 VAL A O 1
ATOM 2868 N N . LYS A 1 351 ? -17.624 -1.289 2.015 1.00 97.50 351 LYS A N 1
ATOM 2869 C CA . LYS A 1 351 ? -16.563 -0.317 2.328 1.00 97.50 351 LYS A CA 1
ATOM 2870 C C . LYS A 1 351 ? -15.665 -0.826 3.450 1.00 97.50 351 LYS A C 1
ATOM 2872 O O . LYS A 1 351 ? -16.117 -1.542 4.336 1.00 97.50 351 LYS A O 1
ATOM 2877 N N . ILE A 1 352 ? -14.410 -0.369 3.480 1.00 98.25 352 ILE A N 1
ATOM 2878 C CA . ILE A 1 352 ? -13.458 -0.734 4.547 1.00 98.25 352 ILE A CA 1
ATOM 2879 C C . ILE A 1 352 ? -13.976 -0.428 5.957 1.00 98.25 352 ILE A C 1
ATOM 2881 O O . ILE A 1 352 ? -13.661 -1.140 6.898 1.00 98.25 352 ILE A O 1
ATOM 2885 N N . THR A 1 353 ? -14.838 0.578 6.103 1.00 97.00 353 THR A N 1
ATOM 2886 C CA . THR A 1 353 ? -15.434 0.972 7.387 1.00 97.00 353 THR A CA 1
ATOM 2887 C C . THR A 1 353 ? -16.440 -0.036 7.953 1.00 97.00 353 THR A C 1
ATOM 2889 O O . THR A 1 353 ? -16.849 0.108 9.107 1.00 97.00 353 THR A O 1
ATOM 2892 N N . GLU A 1 354 ? -16.849 -1.036 7.172 1.00 97.31 354 GLU A N 1
ATOM 2893 C CA . GLU A 1 354 ? -17.694 -2.147 7.625 1.00 97.31 354 GLU A CA 1
ATOM 2894 C C . GLU A 1 354 ? -16.883 -3.271 8.292 1.00 97.31 354 GLU A C 1
ATOM 2896 O O . GLU A 1 354 ? -17.456 -4.080 9.016 1.00 97.31 354 GLU A O 1
ATOM 2901 N N . ASP A 1 355 ? -15.555 -3.284 8.126 1.00 97.94 355 ASP A N 1
ATOM 2902 C CA . ASP A 1 355 ? -14.627 -4.139 8.873 1.00 97.94 355 ASP A CA 1
ATOM 2903 C C . ASP A 1 355 ? -13.699 -3.254 9.718 1.00 97.94 355 ASP A C 1
ATOM 2905 O O . ASP A 1 355 ? -12.608 -2.862 9.301 1.00 97.94 355 ASP A O 1
ATOM 2909 N N . GLU A 1 356 ? -14.158 -2.880 10.917 1.00 97.44 356 GLU A N 1
ATOM 2910 C CA . GLU A 1 356 ? -13.429 -1.944 11.784 1.00 97.44 356 GLU A CA 1
ATOM 2911 C C . GLU A 1 356 ? -12.055 -2.466 12.206 1.00 97.44 356 GLU A C 1
ATOM 2913 O O . GLU A 1 356 ? -11.129 -1.680 12.417 1.00 97.44 356 GLU A O 1
ATOM 2918 N N . GLU A 1 357 ? -11.913 -3.780 12.351 1.00 98.25 357 GLU A N 1
ATOM 2919 C CA . GLU A 1 357 ? -10.650 -4.388 12.740 1.00 98.25 357 GLU A CA 1
ATOM 2920 C C . GLU A 1 357 ? -9.624 -4.256 11.612 1.00 98.25 357 GLU A C 1
ATOM 2922 O O . GLU A 1 357 ? -8.519 -3.756 11.842 1.00 98.25 357 GLU A O 1
ATOM 2927 N N . TYR A 1 358 ? -10.013 -4.618 10.387 1.00 98.75 358 TYR A N 1
ATOM 2928 C CA . TYR A 1 358 ? -9.183 -4.444 9.200 1.00 98.75 358 TYR A CA 1
ATOM 2929 C C . TYR A 1 358 ? -8.881 -2.968 8.928 1.00 98.75 358 TYR A C 1
ATOM 2931 O O . TYR A 1 358 ? -7.727 -2.604 8.719 1.00 98.75 358 TYR A O 1
ATOM 2939 N N . PHE A 1 359 ? -9.878 -2.085 9.012 1.00 98.81 359 PHE A N 1
ATOM 2940 C CA . PHE A 1 359 ? -9.675 -0.650 8.820 1.00 98.81 359 PHE A CA 1
ATOM 2941 C C . PHE A 1 359 ? -8.605 -0.089 9.762 1.00 98.81 359 PHE A C 1
ATOM 2943 O O . PHE A 1 359 ? -7.662 0.578 9.329 1.00 98.81 359 PHE A O 1
ATOM 2950 N N . ASN A 1 360 ? -8.717 -0.401 11.053 1.00 98.75 360 ASN A N 1
ATOM 2951 C CA . ASN A 1 360 ? -7.764 0.070 12.049 1.00 98.75 360 ASN A CA 1
ATOM 2952 C C . ASN A 1 360 ? -6.391 -0.608 11.906 1.00 98.75 360 ASN A C 1
ATOM 2954 O O . ASN A 1 360 ? -5.384 0.041 12.172 1.00 98.75 360 ASN A O 1
ATOM 2958 N N . LEU A 1 361 ? -6.308 -1.855 11.431 1.00 98.88 361 LEU A N 1
ATOM 2959 C CA . LEU A 1 361 ? -5.024 -2.471 11.082 1.00 98.88 361 LEU A CA 1
ATOM 2960 C C . LEU A 1 361 ? -4.272 -1.629 10.043 1.00 98.88 361 LEU A C 1
ATOM 2962 O O . LEU A 1 361 ? -3.105 -1.298 10.252 1.00 98.88 361 LEU A O 1
ATOM 2966 N N . ILE A 1 362 ? -4.940 -1.251 8.950 1.00 98.88 362 ILE A N 1
ATOM 2967 C CA . ILE A 1 362 ? -4.311 -0.499 7.855 1.00 98.88 362 ILE A CA 1
ATOM 2968 C C . ILE A 1 362 ? -3.853 0.884 8.322 1.00 98.88 362 ILE A C 1
ATOM 2970 O O . ILE A 1 362 ? -2.745 1.306 7.995 1.00 98.88 362 ILE A O 1
ATOM 2974 N N . LEU A 1 363 ? -4.649 1.568 9.146 1.00 98.75 363 LEU A N 1
ATOM 2975 C CA . LEU A 1 363 ? -4.239 2.840 9.751 1.00 98.75 363 LEU A CA 1
ATOM 2976 C C . LEU A 1 363 ? -3.023 2.687 10.676 1.00 98.75 363 LEU A C 1
ATOM 2978 O O . LEU A 1 363 ? -2.143 3.548 10.688 1.00 98.75 363 LEU A O 1
ATOM 2982 N N . GLY A 1 364 ? -2.947 1.590 11.431 1.00 98.62 364 GLY A N 1
ATOM 2983 C CA . GLY A 1 364 ? -1.781 1.272 12.251 1.00 98.62 364 GLY A CA 1
ATOM 2984 C C . GLY A 1 364 ? -0.527 1.017 11.410 1.00 98.62 364 GLY A C 1
ATOM 2985 O O . GLY A 1 364 ? 0.544 1.529 11.744 1.00 98.62 364 GLY A O 1
ATOM 2986 N N . ILE A 1 365 ? -0.660 0.292 10.294 1.00 98.62 365 ILE A N 1
ATOM 2987 C CA . ILE A 1 365 ? 0.433 0.069 9.334 1.00 98.62 365 ILE A CA 1
ATOM 2988 C C . ILE A 1 365 ? 0.869 1.392 8.692 1.00 98.62 365 ILE A C 1
ATOM 2990 O O . ILE A 1 365 ? 2.061 1.661 8.629 1.00 98.62 365 ILE A O 1
ATOM 2994 N N . LEU A 1 366 ? -0.045 2.285 8.304 1.00 98.00 366 LEU A N 1
ATOM 2995 C CA . LEU A 1 366 ? 0.329 3.609 7.779 1.00 98.00 366 LEU A CA 1
ATOM 2996 C C . LEU A 1 366 ? 1.185 4.420 8.768 1.00 98.00 366 LEU A C 1
ATOM 2998 O O . LEU A 1 366 ? 2.085 5.156 8.359 1.00 98.00 366 LEU A O 1
ATOM 3002 N N . LEU A 1 367 ? 0.956 4.260 10.073 1.00 97.62 367 LEU A N 1
ATOM 3003 C CA . LEU A 1 367 ? 1.752 4.921 11.107 1.00 97.62 367 LEU A CA 1
ATOM 3004 C C . LEU A 1 367 ? 3.094 4.238 11.403 1.00 97.62 367 LEU A C 1
ATOM 3006 O O . LEU A 1 367 ? 4.016 4.920 11.840 1.00 97.62 367 LEU A O 1
ATOM 3010 N N . LYS A 1 368 ? 3.230 2.919 11.240 1.00 95.62 368 LYS A N 1
ATOM 3011 C CA . LYS A 1 368 ? 4.408 2.191 11.759 1.00 95.62 368 LYS A CA 1
ATOM 3012 C C . LYS A 1 368 ? 5.079 1.209 10.813 1.00 95.62 368 LYS A C 1
ATOM 3014 O O . LYS A 1 368 ? 6.138 0.693 11.167 1.00 95.62 368 LYS A O 1
ATOM 3019 N N . GLY A 1 369 ? 4.468 0.944 9.671 1.00 89.38 369 GLY A N 1
ATOM 3020 C CA . GLY A 1 369 ? 4.917 -0.027 8.682 1.00 89.38 369 GLY A CA 1
ATOM 3021 C C . GLY A 1 369 ? 5.484 0.562 7.415 1.00 89.38 369 GLY A C 1
ATOM 3022 O O . GLY A 1 369 ? 5.710 1.794 7.339 1.00 89.38 369 GLY A O 1
#

Radius of gyration: 28.22 Å; chains: 1; bounding box: 57×71×79 Å